Protein AF-A0A218P379-F1 (afdb_monomer)

Radius of gyration: 23.66 Å; Cα contacts (8 Å, |Δi|>4): 243; chains: 1; bounding box: 56×76×38 Å

Secondary structure (DSSP, 8-state):
-HHHHHHHHHHHHHHHHHHHHHHHHHHHHHHHHHHHHHS-S----------PPSEEEE-SS--HHHHTTSEEEESS----TTEEEE-SS--TTEE-TT-HHHHHHHHHHHHHHHHHTT---EEEE--HHHHHHHH-HHHHHHHHHHHHHHHHHTT-EEEE-S-STTS-HHHHHHHHHHH-

InterPro domains:
  IPR008553 Domain of unknown function DUF835 [PF05763] (71-179)

Solvent-accessible surface area (backbone atoms only — not comparable to full-atom values): 9896 Å² total; per-residue (Å²): 120,71,72,65,55,51,57,55,49,54,51,50,52,50,50,50,52,54,51,51,51,51,50,51,50,50,49,50,51,49,52,52,50,49,58,60,61,71,53,74,68,91,75,69,62,34,86,50,91,63,96,64,75,51,17,35,42,78,40,84,71,80,58,67,78,49,56,77,30,17,42,34,38,21,65,63,81,66,96,52,96,48,39,30,26,46,33,87,61,89,62,85,58,45,38,44,57,75,42,57,66,60,53,48,51,54,51,52,53,50,26,46,55,13,37,78,70,76,34,48,27,39,37,37,41,36,49,57,70,56,33,29,71,69,57,34,61,69,58,47,54,52,50,52,51,53,50,24,55,53,16,50,74,38,57,8,32,33,36,41,32,70,80,63,82,90,46,53,75,67,52,42,54,55,54,51,63,61,48,106

Mean predicted aligned error: 10.6 Å

Sequence (180 aa):
MALFLGGYFFAREYVRLTTALFALFLAYVSIKAFLDSSFIGEFEPSEVKLELNGGLTRMPSVPDDVLDGALVFSRTREERPNWFWITKLSGERTISPTNLAKMLDTAVKFMKRAADAGKNAVVVIDGLEYLILENGFTPVMKFLSTLRDYALLNGATVIVTGDDSFLDERGRKILRRLFD

Structure (mmCIF, N/CA/C/O backbone):
data_AF-A0A218P379-F1
#
_entry.id   AF-A0A218P379-F1
#
loop_
_atom_site.group_PDB
_atom_site.id
_atom_site.type_symbol
_atom_site.label_atom_id
_atom_site.label_alt_id
_atom_site.label_comp_id
_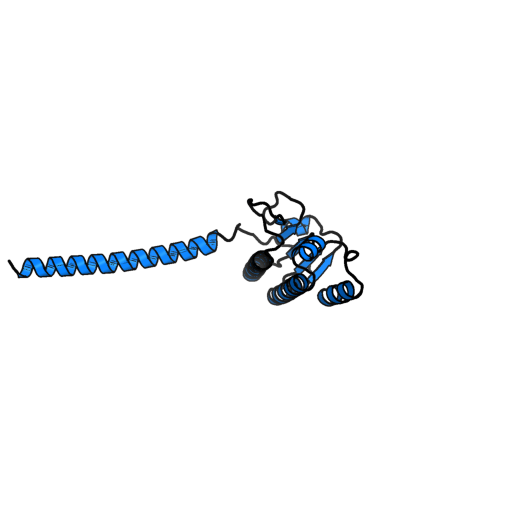atom_site.label_asym_id
_atom_site.label_entity_id
_atom_site.label_seq_id
_atom_site.pdbx_PDB_ins_code
_atom_site.Cartn_x
_atom_site.Cartn_y
_atom_site.Cartn_z
_atom_site.occupancy
_atom_site.B_iso_or_equiv
_atom_site.auth_seq_id
_atom_site.auth_comp_id
_atom_site.auth_asym_id
_atom_site.auth_atom_id
_atom_site.pdbx_PDB_model_num
ATOM 1 N N . MET A 1 1 ? -34.541 58.955 20.072 1.00 49.56 1 MET A N 1
ATOM 2 C CA . MET A 1 1 ? -34.122 58.364 18.777 1.00 49.56 1 MET A CA 1
ATOM 3 C C . MET A 1 1 ? -32.760 57.655 18.839 1.00 49.56 1 MET A C 1
ATOM 5 O O . MET A 1 1 ? -32.627 56.612 18.221 1.00 49.56 1 MET A O 1
ATOM 9 N N . ALA A 1 2 ? -31.767 58.146 19.600 1.00 55.53 2 ALA A N 1
ATOM 10 C CA . ALA A 1 2 ? -30.415 57.558 19.650 1.00 55.53 2 ALA A CA 1
ATOM 11 C C . ALA A 1 2 ? -30.299 56.187 20.366 1.00 55.53 2 ALA A C 1
ATOM 13 O O . ALA A 1 2 ? -29.508 55.351 19.944 1.00 55.53 2 ALA A O 1
ATOM 14 N N . LEU A 1 3 ? -31.119 55.907 21.391 1.00 54.19 3 LEU A N 1
ATOM 15 C CA . LEU A 1 3 ? -31.089 54.616 22.106 1.00 54.19 3 LEU A CA 1
ATOM 16 C C . LEU A 1 3 ? -31.558 53.417 21.257 1.00 54.19 3 LEU A C 1
ATOM 18 O O . LEU A 1 3 ? -31.117 52.295 21.484 1.00 54.19 3 LEU A O 1
ATOM 22 N N . PHE A 1 4 ? -32.414 53.648 20.256 1.00 53.47 4 PHE A N 1
ATOM 23 C CA . PHE A 1 4 ? -32.949 52.585 19.396 1.00 53.47 4 PHE A CA 1
ATOM 24 C C . PHE A 1 4 ? -31.934 52.115 18.334 1.00 53.47 4 PHE A C 1
ATOM 26 O O . PHE A 1 4 ? -31.930 50.947 17.954 1.00 53.47 4 PHE A O 1
ATOM 33 N N . LEU A 1 5 ? -31.033 53.003 17.894 1.00 55.47 5 LEU A N 1
ATOM 34 C CA . LEU A 1 5 ? -29.976 52.702 16.917 1.00 55.47 5 LEU A CA 1
ATOM 35 C C . LEU A 1 5 ? -28.837 51.861 17.517 1.00 55.47 5 LEU A C 1
ATOM 37 O O . LEU A 1 5 ? -28.312 50.983 16.836 1.00 55.47 5 LEU A O 1
ATOM 41 N N . GLY A 1 6 ? -28.498 52.074 18.795 1.00 56.56 6 GLY A N 1
ATOM 42 C CA . GLY A 1 6 ? -27.466 51.300 19.496 1.00 56.56 6 GLY A CA 1
ATOM 43 C C . GLY A 1 6 ? -27.839 49.824 19.651 1.00 56.56 6 GLY A C 1
ATOM 44 O O . GLY A 1 6 ? -27.061 48.952 19.273 1.00 56.56 6 GLY A O 1
ATOM 45 N N . GLY A 1 7 ? -29.060 49.528 20.113 1.00 59.50 7 GLY A N 1
ATOM 46 C CA . GLY A 1 7 ? -29.537 48.145 20.262 1.00 59.50 7 GLY A CA 1
ATOM 47 C C . GLY A 1 7 ? -29.578 47.370 18.939 1.00 59.50 7 GLY A C 1
ATOM 48 O O . GLY A 1 7 ? -29.221 46.195 18.899 1.00 59.50 7 GLY A O 1
ATOM 49 N N . TYR A 1 8 ? -29.929 48.043 17.838 1.00 60.62 8 TYR A N 1
ATOM 50 C CA . TYR A 1 8 ? -29.941 47.449 16.496 1.00 60.62 8 TYR A CA 1
ATOM 51 C C . TYR A 1 8 ? -28.532 47.138 15.968 1.00 60.62 8 TYR A C 1
ATOM 53 O O . TYR A 1 8 ? -28.333 46.136 15.277 1.00 60.62 8 TYR A O 1
ATOM 61 N N . PHE A 1 9 ? -27.549 47.980 16.303 1.00 59.84 9 PHE A N 1
ATOM 62 C CA . PHE A 1 9 ? -26.149 47.775 15.931 1.00 59.84 9 PHE A CA 1
ATOM 63 C C . PHE A 1 9 ? -25.532 46.606 16.712 1.00 59.84 9 PHE A C 1
ATOM 65 O O . PHE A 1 9 ? -24.959 45.704 16.106 1.00 59.84 9 PHE A O 1
ATOM 72 N N . PHE A 1 10 ? -25.750 46.549 18.032 1.00 61.09 10 PHE A N 1
ATOM 73 C CA . PHE A 1 10 ? -25.300 45.435 18.877 1.00 61.09 10 PHE A CA 1
ATOM 74 C C . PHE A 1 10 ? -25.954 44.100 18.492 1.00 61.09 10 PHE A C 1
ATOM 76 O O . PHE A 1 10 ? -25.269 43.081 18.433 1.00 61.09 10 PHE A O 1
ATOM 83 N N . ALA A 1 11 ? -27.249 44.099 18.161 1.00 68.62 11 ALA A N 1
ATOM 84 C CA . ALA A 1 11 ? -27.937 42.899 17.687 1.00 68.62 11 ALA A CA 1
ATOM 85 C C . ALA A 1 11 ? -27.374 42.402 16.344 1.00 68.62 11 ALA A C 1
ATOM 87 O O . ALA A 1 11 ? -27.162 41.204 16.173 1.00 68.62 11 ALA A O 1
ATOM 88 N N . ARG A 1 12 ? -27.073 43.305 15.398 1.00 72.69 12 ARG A N 1
ATOM 89 C CA . ARG A 1 12 ? -26.438 42.933 14.120 1.00 72.69 12 ARG A CA 1
ATOM 90 C C . ARG A 1 12 ? -25.024 42.391 14.298 1.00 72.69 12 ARG A C 1
ATOM 92 O O . ARG A 1 12 ? -24.678 41.421 13.628 1.00 72.69 12 ARG A O 1
ATOM 99 N N . GLU A 1 13 ? -24.231 42.996 15.175 1.00 77.69 13 GLU A N 1
ATOM 100 C CA . GLU A 1 13 ? -22.873 42.535 15.475 1.00 77.69 13 GLU A CA 1
ATOM 101 C C . GLU A 1 13 ? -22.907 41.129 16.093 1.00 77.69 13 GLU A C 1
ATOM 103 O O . GLU A 1 13 ? -22.184 40.235 15.660 1.00 77.69 13 GLU A O 1
ATOM 108 N N . TYR A 1 14 ? -23.835 40.892 17.025 1.00 83.25 14 TYR A N 1
ATOM 109 C CA . TYR A 1 14 ? -24.029 39.588 17.661 1.00 83.25 14 TYR A CA 1
ATOM 110 C C . TYR A 1 14 ? -24.506 38.513 16.671 1.00 83.25 14 TYR A C 1
ATOM 112 O O . TYR A 1 14 ? -23.998 37.390 16.661 1.00 83.25 14 TYR A O 1
ATOM 120 N N . VAL A 1 15 ? -25.43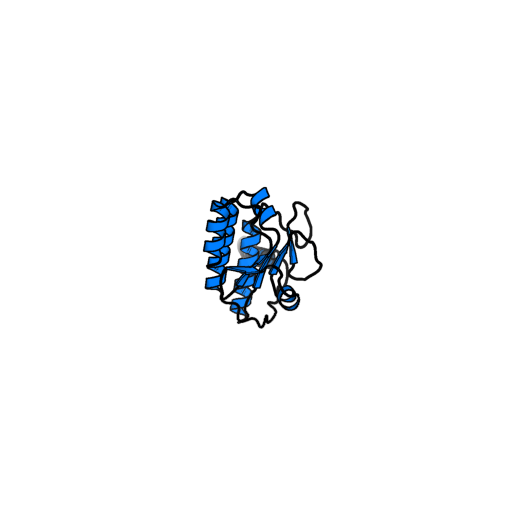6 38.855 15.772 1.00 83.12 15 VAL A N 1
ATOM 121 C CA . VAL A 1 15 ? -25.881 37.952 14.695 1.00 83.12 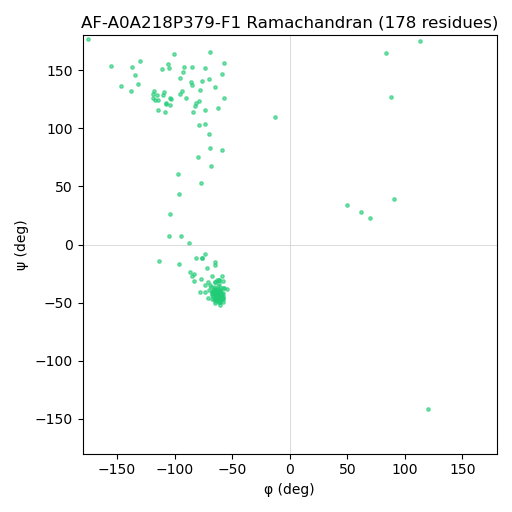15 VAL A CA 1
ATOM 122 C C . VAL A 1 15 ? -24.733 37.643 13.725 1.00 83.12 15 VAL A C 1
ATOM 124 O O . VAL A 1 15 ? -24.566 36.498 13.308 1.00 83.12 15 VAL A O 1
ATOM 127 N N . ARG A 1 16 ? -23.881 38.619 13.393 1.00 84.25 16 ARG A N 1
ATOM 128 C CA . ARG A 1 16 ? -22.680 38.386 12.567 1.00 84.25 16 ARG A CA 1
ATOM 129 C C . ARG A 1 16 ? -21.672 37.469 13.253 1.00 84.25 16 ARG A C 1
ATOM 131 O O . ARG A 1 16 ? -21.128 36.577 12.611 1.00 84.25 16 ARG A O 1
ATOM 138 N N . LEU A 1 17 ? -21.457 37.648 14.554 1.00 87.62 17 LEU A N 1
ATOM 139 C CA . LEU A 1 17 ? -20.515 36.829 15.314 1.00 87.62 17 LEU A CA 1
ATOM 140 C C . LEU A 1 17 ? -20.990 35.372 15.413 1.00 87.62 17 LEU A C 1
ATOM 142 O O . LEU A 1 17 ? -20.225 34.440 15.180 1.00 87.62 17 LEU A O 1
ATOM 146 N N . THR A 1 18 ? -22.276 35.175 15.702 1.00 90.69 18 THR A N 1
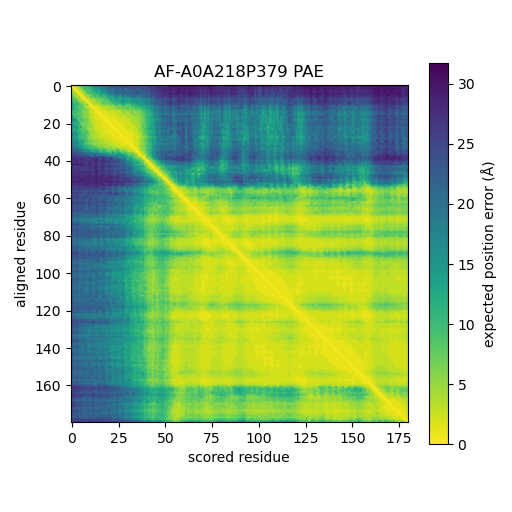ATOM 147 C CA . THR A 1 18 ? -22.884 33.838 15.807 1.00 90.69 18 THR A CA 1
ATOM 148 C C . THR A 1 18 ? -22.937 33.122 14.459 1.00 90.69 18 THR A C 1
ATOM 150 O O . THR A 1 18 ? -22.586 31.946 14.379 1.00 90.69 18 THR A O 1
ATOM 153 N N . THR A 1 19 ? -23.290 33.826 13.380 1.00 88.44 19 THR A N 1
ATOM 154 C CA . THR A 1 19 ? -23.260 33.256 12.020 1.00 88.44 19 THR A CA 1
ATOM 155 C C . THR A 1 19 ? -21.843 32.892 11.578 1.00 88.44 19 THR A C 1
ATOM 157 O O . THR A 1 19 ? -21.657 31.827 10.992 1.00 88.44 19 THR A O 1
ATOM 160 N N . ALA A 1 20 ? -20.831 33.701 11.912 1.00 92.44 20 ALA A N 1
ATOM 161 C CA . ALA A 1 20 ? -19.432 33.382 11.627 1.00 92.44 20 ALA A CA 1
ATOM 162 C C . ALA A 1 20 ? -18.953 32.128 12.379 1.00 92.44 20 ALA A C 1
ATOM 164 O O . ALA A 1 20 ? -18.322 31.256 11.782 1.00 92.44 20 ALA A O 1
ATOM 165 N N . LEU A 1 21 ? -19.297 31.995 13.666 1.00 94.00 21 LEU A N 1
ATOM 166 C CA . LEU A 1 21 ? -18.972 30.801 14.454 1.00 94.00 21 LEU A CA 1
ATOM 167 C C . LEU A 1 21 ? -19.649 29.546 13.893 1.00 94.00 21 LEU A C 1
ATOM 169 O O . LEU A 1 21 ? -19.017 28.496 13.791 1.00 94.00 21 LEU A O 1
ATOM 173 N N . PHE A 1 22 ? -20.911 29.657 13.476 1.00 95.06 22 PHE A N 1
ATOM 174 C CA . PHE A 1 22 ? -21.635 28.545 12.867 1.00 95.06 22 PHE A CA 1
ATOM 175 C C . PHE A 1 22 ? -21.048 28.148 11.506 1.00 95.06 22 PHE A C 1
ATOM 177 O O . PHE A 1 22 ? -20.891 26.962 11.226 1.00 95.06 22 PHE A O 1
ATOM 184 N N . ALA A 1 23 ? -20.652 29.124 10.682 1.00 94.19 23 ALA A N 1
ATOM 185 C CA . ALA A 1 23 ? -19.979 28.871 9.410 1.00 94.19 23 ALA A CA 1
ATOM 186 C C . ALA A 1 23 ? -18.623 28.177 9.607 1.00 94.19 23 ALA A C 1
ATOM 188 O O . ALA A 1 23 ? -18.313 27.233 8.883 1.00 94.19 23 ALA A O 1
ATOM 189 N N . LEU A 1 24 ? -17.842 28.587 10.612 1.00 95.19 24 LEU A N 1
ATOM 190 C CA . LEU A 1 24 ? -16.587 27.921 10.973 1.00 95.19 24 LEU A CA 1
ATOM 191 C C . LEU A 1 24 ? -16.819 26.488 11.452 1.00 95.19 24 LEU A C 1
ATOM 193 O O . LEU A 1 24 ? -16.087 25.586 11.052 1.00 95.19 24 LEU A O 1
ATOM 197 N N . PHE A 1 25 ? -17.854 26.263 12.263 1.00 94.62 25 PHE A N 1
ATOM 198 C CA . PHE A 1 25 ? -18.227 24.923 12.705 1.00 94.62 25 PHE A CA 1
ATOM 199 C C . PHE A 1 25 ? -18.642 24.033 11.527 1.00 94.62 25 PHE A C 1
ATOM 201 O O . PHE A 1 25 ? -18.140 22.920 11.395 1.00 94.62 25 PHE A O 1
ATOM 208 N N . LEU A 1 26 ? -19.492 24.533 10.626 1.00 95.00 26 LEU A N 1
ATOM 209 C CA . LEU A 1 26 ? -19.897 23.802 9.423 1.00 95.00 26 LEU A CA 1
ATOM 210 C C . LEU A 1 26 ? -18.722 23.525 8.488 1.00 95.00 26 LEU A C 1
ATOM 212 O O . LEU A 1 26 ? -18.621 22.418 7.962 1.00 95.00 26 LEU A O 1
ATOM 216 N N . ALA A 1 27 ? -17.825 24.492 8.295 1.00 93.19 27 ALA A N 1
ATOM 217 C CA . ALA A 1 27 ? -16.615 24.301 7.505 1.00 93.19 27 ALA A CA 1
ATOM 218 C C . ALA A 1 27 ? -15.714 23.233 8.137 1.00 93.19 27 ALA A C 1
ATOM 220 O O . ALA A 1 27 ? -15.240 22.346 7.435 1.00 93.19 27 ALA A O 1
ATOM 221 N N . TYR A 1 28 ? -15.540 23.257 9.462 1.00 92.06 28 TYR A N 1
ATOM 222 C CA . TYR A 1 28 ? -14.784 22.239 10.191 1.00 92.06 28 TYR A CA 1
ATOM 223 C C . TYR A 1 28 ? -15.401 20.844 10.038 1.00 92.06 28 TYR A C 1
ATOM 225 O O . TYR A 1 28 ? -14.696 19.903 9.675 1.00 92.06 28 TYR A O 1
ATOM 233 N N . VAL A 1 29 ? -16.715 20.710 10.255 1.00 88.12 29 VAL A N 1
ATOM 234 C CA . VAL A 1 29 ? -17.433 19.436 10.088 1.00 88.12 29 VAL A CA 1
ATOM 235 C C . VAL A 1 29 ? -17.351 18.958 8.640 1.00 88.12 29 VAL A C 1
ATOM 237 O O . VAL A 1 29 ? -17.092 17.783 8.419 1.00 88.12 29 VAL A O 1
ATOM 240 N N . SER A 1 30 ? -17.490 19.855 7.661 1.00 83.50 30 SER A N 1
ATOM 241 C CA . SER A 1 30 ? -17.414 19.512 6.235 1.00 83.50 30 SER A CA 1
ATOM 242 C C . SER A 1 30 ? -16.013 19.078 5.824 1.00 83.50 30 SER A C 1
ATOM 244 O O . SER A 1 30 ? -15.882 18.083 5.128 1.00 83.50 30 SER A O 1
ATOM 246 N N . ILE A 1 31 ? -14.961 19.770 6.270 1.00 82.56 31 ILE A N 1
ATOM 247 C CA . ILE A 1 31 ? -13.570 19.381 5.995 1.00 82.56 31 ILE A CA 1
ATOM 248 C C . ILE A 1 31 ? -13.272 18.030 6.640 1.00 82.56 31 ILE A C 1
ATOM 250 O O . ILE A 1 31 ? -12.702 17.161 5.989 1.00 82.56 31 ILE A O 1
ATOM 254 N N . LYS A 1 32 ? -13.687 17.831 7.895 1.00 76.75 32 LYS A N 1
ATOM 255 C CA . LYS A 1 32 ? -13.492 16.565 8.604 1.00 76.75 32 LYS A CA 1
ATOM 256 C C . LYS A 1 32 ? -14.241 15.418 7.920 1.00 76.75 32 LYS A C 1
ATOM 258 O O . LYS A 1 32 ? -13.636 14.393 7.640 1.00 76.75 32 LYS A O 1
ATOM 263 N N . ALA A 1 33 ? -15.514 15.622 7.588 1.00 70.81 33 ALA A N 1
ATOM 264 C CA . ALA A 1 33 ? -16.339 14.633 6.903 1.00 70.81 33 ALA A CA 1
ATOM 265 C C . ALA A 1 33 ? -15.843 14.348 5.481 1.00 70.81 33 ALA A C 1
ATOM 267 O O . ALA A 1 33 ? -15.810 13.195 5.080 1.00 70.81 33 ALA A O 1
ATOM 268 N N . PHE A 1 34 ? -15.417 15.371 4.736 1.00 66.88 34 PHE A N 1
ATOM 269 C CA . PHE A 1 34 ? -14.873 15.222 3.386 1.00 66.88 34 PHE A CA 1
ATOM 270 C C . PHE A 1 34 ? -13.531 14.492 3.391 1.00 66.88 34 PHE A C 1
ATOM 272 O O . PHE A 1 34 ? -13.290 13.644 2.533 1.00 66.88 34 PHE A O 1
ATOM 279 N N . LEU A 1 35 ? -12.658 14.796 4.357 1.00 60.28 35 LEU A N 1
ATOM 280 C CA . LEU A 1 35 ? -11.429 14.037 4.568 1.00 60.28 35 LEU A CA 1
ATOM 281 C C . LEU A 1 35 ? -11.775 12.582 4.880 1.00 60.28 35 LEU A C 1
ATOM 283 O O . LEU A 1 35 ? -11.279 11.713 4.183 1.00 60.28 35 LEU A O 1
ATOM 287 N N . ASP A 1 36 ? -12.687 12.316 5.817 1.00 55.19 36 ASP A N 1
ATOM 288 C CA . ASP A 1 36 ? -13.108 10.951 6.157 1.00 55.19 36 ASP A CA 1
ATOM 289 C C . ASP A 1 36 ? -13.783 10.208 4.982 1.00 55.19 36 ASP A C 1
ATOM 291 O O . ASP A 1 36 ? -13.547 9.014 4.811 1.00 55.19 36 ASP A O 1
ATOM 295 N N . SER A 1 37 ? -14.563 10.890 4.132 1.00 45.16 37 SER A N 1
ATOM 296 C CA . SER A 1 37 ? -15.315 10.285 3.017 1.00 45.16 37 SER A CA 1
ATOM 297 C C . SER A 1 37 ? -14.520 10.142 1.718 1.00 45.16 37 SER A C 1
ATOM 299 O O . SER A 1 37 ? -14.853 9.308 0.879 1.00 45.16 37 SER A O 1
ATOM 301 N N . SER A 1 38 ? -13.476 10.952 1.513 1.00 40.41 38 SER A N 1
ATOM 302 C CA . SER A 1 38 ? -12.540 10.775 0.390 1.00 40.41 38 SER A CA 1
ATOM 303 C C . SER A 1 38 ? -11.598 9.580 0.598 1.00 40.41 38 SER A C 1
ATOM 305 O O . SER A 1 38 ? -10.937 9.142 -0.348 1.00 40.41 38 SER A O 1
ATOM 307 N N . PHE A 1 39 ? -11.618 8.967 1.788 1.00 46.59 39 PHE A N 1
ATOM 308 C CA . PHE A 1 39 ? -11.079 7.631 2.036 1.00 46.59 39 PHE A CA 1
ATOM 309 C C . PHE A 1 39 ? -12.068 6.561 1.568 1.00 46.59 39 PHE A C 1
ATOM 311 O O . PHE A 1 39 ? -12.764 5.941 2.365 1.00 46.59 39 PHE A O 1
ATOM 318 N N . ILE A 1 40 ? -12.101 6.408 0.239 1.00 45.28 40 ILE A N 1
ATOM 319 C CA . ILE A 1 40 ? -12.687 5.328 -0.568 1.00 45.28 40 ILE A CA 1
ATOM 320 C C . ILE A 1 40 ? -13.054 4.105 0.278 1.00 45.28 40 ILE A C 1
ATOM 322 O O . ILE A 1 40 ? -12.160 3.380 0.671 1.00 45.28 40 ILE A O 1
ATOM 326 N N . GLY A 1 41 ? -14.347 3.848 0.474 1.00 44.91 41 GLY A N 1
ATOM 327 C CA . GLY A 1 41 ? -14.866 2.534 0.851 1.00 44.91 41 GLY A CA 1
ATOM 328 C C . GLY A 1 41 ? -14.923 2.238 2.350 1.00 44.91 41 GLY A C 1
ATOM 329 O O . GLY A 1 41 ? -13.934 2.308 3.083 1.00 44.91 41 GLY A O 1
ATOM 330 N N . GLU A 1 42 ? -16.109 1.829 2.790 1.00 45.91 42 GLU A N 1
ATOM 331 C CA . GLU A 1 42 ? -16.308 0.988 3.968 1.00 45.91 42 GLU A CA 1
ATOM 332 C C . GLU A 1 42 ? -15.544 -0.328 3.749 1.00 45.91 42 GLU A C 1
ATOM 334 O O . GLU A 1 42 ? -16.081 -1.323 3.275 1.00 45.91 42 GLU A O 1
ATOM 339 N N . PHE A 1 43 ? -14.235 -0.309 4.002 1.00 56.28 43 PHE A N 1
ATOM 340 C CA . PHE A 1 43 ? -13.440 -1.523 4.089 1.00 56.28 43 PHE A CA 1
ATOM 341 C C . PHE A 1 43 ? -13.858 -2.225 5.372 1.00 56.28 43 PHE A C 1
ATOM 343 O O . PHE A 1 43 ? -13.359 -1.882 6.445 1.00 56.28 43 PHE A O 1
ATOM 350 N N . GLU A 1 44 ? -14.788 -3.168 5.288 1.00 56.19 44 GLU A N 1
ATOM 351 C CA . GLU A 1 44 ? -14.956 -4.110 6.381 1.00 56.19 44 GLU A CA 1
ATOM 352 C C . GLU A 1 44 ? -13.780 -5.089 6.325 1.00 56.19 44 GLU A C 1
ATOM 354 O O . GLU A 1 44 ? -13.629 -5.816 5.337 1.00 56.19 44 GLU A O 1
ATOM 359 N N . PRO A 1 45 ? -12.908 -5.114 7.350 1.00 57.19 45 PRO A N 1
ATOM 360 C CA . PRO A 1 45 ? -11.947 -6.191 7.465 1.00 57.19 45 PRO A CA 1
ATOM 361 C C . PRO A 1 45 ? -12.766 -7.469 7.633 1.00 57.19 45 PRO A C 1
ATOM 363 O O . PRO A 1 45 ? -13.548 -7.582 8.584 1.00 57.19 45 PRO A O 1
ATOM 366 N N . SER A 1 46 ? -12.652 -8.408 6.698 1.00 57.41 46 SER A N 1
ATOM 367 C CA . SER A 1 46 ? -13.266 -9.723 6.887 1.00 57.41 46 SER A CA 1
ATOM 368 C C . SER A 1 46 ? -12.455 -10.509 7.914 1.00 57.41 46 SER A C 1
ATOM 370 O O . SER A 1 46 ? -11.259 -10.273 8.088 1.00 57.41 46 SER A O 1
ATOM 372 N N . GLU A 1 47 ? -13.103 -11.429 8.628 1.00 53.06 47 GLU A N 1
ATOM 373 C CA . GLU A 1 47 ? -12.414 -12.345 9.542 1.00 53.06 47 GLU A CA 1
ATOM 374 C C . GLU A 1 47 ? -11.575 -13.346 8.737 1.00 53.06 47 GLU A C 1
ATOM 376 O O . GLU A 1 47 ? -11.999 -14.467 8.460 1.00 53.06 47 GLU A O 1
ATOM 381 N N . VAL A 1 48 ? -10.372 -12.943 8.334 1.00 57.22 48 VAL A N 1
ATOM 382 C CA . VAL A 1 48 ? -9.413 -13.861 7.722 1.00 57.22 48 VAL A CA 1
ATOM 383 C C . VAL A 1 48 ? -8.857 -14.760 8.831 1.00 57.22 48 VAL A C 1
ATOM 385 O O . VAL A 1 48 ? -8.025 -14.340 9.635 1.00 57.22 48 VAL A O 1
ATOM 388 N N . LYS A 1 49 ? -9.330 -16.011 8.893 1.00 46.91 49 LYS A N 1
ATOM 389 C CA . LYS A 1 49 ? -8.870 -17.054 9.832 1.00 46.91 49 LYS A CA 1
ATOM 390 C C . LYS A 1 49 ? -7.536 -17.673 9.409 1.00 46.91 49 LYS A C 1
ATOM 392 O O . LYS A 1 49 ? -7.415 -18.892 9.309 1.00 46.91 49 LYS A O 1
ATOM 397 N N . LEU A 1 50 ? -6.526 -16.853 9.163 1.00 54.09 50 LEU A N 1
ATOM 398 C CA . LEU A 1 50 ? -5.163 -17.356 9.071 1.00 54.09 50 LEU A CA 1
ATOM 399 C C . LEU A 1 50 ? -4.355 -16.771 10.217 1.00 54.09 50 LEU A C 1
ATOM 401 O O . LEU A 1 50 ? -4.269 -15.554 10.380 1.00 54.09 50 LEU A O 1
ATOM 405 N N . GLU A 1 51 ? -3.748 -17.661 10.997 1.00 49.66 51 GLU A N 1
ATOM 406 C CA . GLU A 1 51 ? -2.642 -17.341 11.897 1.00 49.66 51 GLU A CA 1
ATOM 407 C C . GLU A 1 51 ? -1.416 -16.995 11.040 1.00 49.66 51 GLU A C 1
ATOM 409 O O . GLU A 1 51 ? -0.453 -17.752 10.931 1.00 49.66 51 GLU A O 1
ATOM 414 N N . LEU A 1 52 ? -1.485 -15.871 10.328 1.00 59.91 52 LEU A N 1
ATOM 415 C CA . LEU A 1 52 ? -0.331 -15.315 9.648 1.00 59.91 52 LEU A CA 1
ATOM 416 C C . LEU A 1 52 ? 0.501 -14.604 10.708 1.00 59.91 52 LEU A C 1
ATOM 418 O O . LEU A 1 52 ? 0.017 -13.715 11.408 1.00 59.91 52 LEU A O 1
ATOM 422 N N . ASN A 1 53 ? 1.766 -14.996 10.822 1.00 5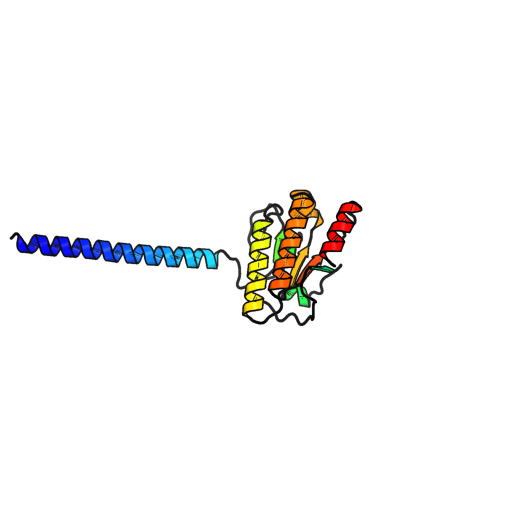9.47 53 ASN A N 1
ATOM 423 C CA . ASN A 1 53 ? 2.730 -14.220 11.586 1.00 59.47 53 ASN A CA 1
ATOM 424 C C . ASN A 1 53 ? 2.758 -12.803 10.987 1.00 59.47 53 ASN A C 1
ATOM 426 O O . ASN A 1 53 ? 2.880 -12.640 9.770 1.00 59.47 53 ASN A O 1
ATOM 430 N N . GLY A 1 54 ? 2.552 -11.781 11.821 1.00 67.00 54 GLY A N 1
ATOM 431 C CA . GLY A 1 54 ? 2.533 -10.391 11.364 1.00 67.00 54 GLY A CA 1
ATOM 432 C C . GLY A 1 54 ? 3.834 -10.008 10.650 1.00 67.00 54 GLY A C 1
ATOM 433 O O . GLY A 1 54 ? 4.885 -10.600 10.894 1.00 67.00 54 GLY A O 1
ATOM 434 N N . GLY A 1 55 ? 3.777 -8.998 9.780 1.00 80.06 55 GLY A N 1
ATOM 435 C CA . GLY A 1 55 ? 4.948 -8.507 9.046 1.00 80.06 55 GLY A CA 1
ATOM 436 C C . GLY A 1 55 ? 4.804 -8.609 7.531 1.00 80.06 55 GLY A C 1
ATOM 437 O O . GLY A 1 55 ? 3.742 -8.312 6.992 1.00 80.06 55 GLY A O 1
ATOM 438 N N . LEU A 1 56 ? 5.891 -8.955 6.838 1.00 83.06 56 LEU A N 1
ATOM 439 C CA . LEU A 1 56 ? 5.963 -9.013 5.378 1.00 83.06 56 LEU A CA 1
ATOM 440 C C . LEU A 1 56 ? 6.296 -10.441 4.950 1.00 83.06 56 LEU A C 1
ATOM 442 O O . LEU A 1 56 ? 7.289 -11.003 5.391 1.00 83.06 56 LEU A O 1
ATOM 446 N N . THR A 1 57 ? 5.498 -11.036 4.075 1.00 85.62 57 THR A N 1
ATOM 447 C CA . THR A 1 57 ? 5.700 -12.414 3.614 1.00 85.62 57 THR A CA 1
ATOM 448 C C . THR A 1 57 ? 5.554 -12.488 2.103 1.00 85.62 57 THR A C 1
ATOM 450 O O . THR A 1 57 ? 4.761 -11.768 1.499 1.00 85.62 57 THR A O 1
ATOM 453 N N . ARG A 1 58 ? 6.324 -13.372 1.468 1.00 84.69 58 ARG A N 1
ATOM 454 C CA . ARG A 1 58 ? 6.147 -13.701 0.053 1.00 84.69 58 ARG A CA 1
ATOM 455 C C . ARG A 1 58 ? 5.242 -14.919 -0.077 1.00 84.69 58 ARG A C 1
ATOM 457 O O . ARG A 1 58 ? 5.506 -15.941 0.549 1.00 84.69 58 ARG A O 1
ATOM 464 N N . MET A 1 59 ? 4.239 -14.843 -0.947 1.00 81.88 59 MET A N 1
ATOM 465 C CA . MET A 1 59 ? 3.467 -16.015 -1.371 1.00 81.88 59 MET A CA 1
ATOM 466 C C . MET A 1 59 ? 3.350 -16.028 -2.899 1.00 81.88 59 MET A C 1
ATOM 468 O O . MET A 1 59 ? 3.138 -14.974 -3.496 1.00 81.88 59 MET A O 1
ATOM 472 N N . PRO A 1 60 ? 3.502 -17.193 -3.555 1.00 76.62 60 PRO A N 1
ATOM 473 C CA . PRO A 1 60 ? 3.390 -17.286 -5.011 1.00 76.62 60 PRO A CA 1
ATOM 474 C C . PRO A 1 60 ? 1.958 -17.037 -5.493 1.00 76.62 60 PRO A C 1
ATOM 476 O O . PRO A 1 60 ? 1.760 -16.421 -6.532 1.00 76.62 60 PRO A O 1
ATOM 479 N N . SER A 1 61 ? 0.972 -17.497 -4.724 1.00 80.12 61 SER A N 1
ATOM 480 C CA . SER A 1 61 ? -0.445 -17.262 -4.963 1.00 80.12 61 SER A CA 1
ATOM 481 C C . SER A 1 61 ? -1.144 -17.160 -3.619 1.00 80.12 61 SER A C 1
ATOM 483 O O . SER A 1 61 ? -0.863 -17.949 -2.713 1.00 80.12 61 SER A O 1
ATOM 485 N N . VAL A 1 62 ? -2.040 -16.187 -3.497 1.00 82.06 62 VAL A N 1
ATOM 486 C CA . VAL A 1 62 ? -2.879 -16.002 -2.314 1.00 82.06 62 VAL A CA 1
ATOM 487 C C . VAL A 1 62 ? -4.220 -16.694 -2.578 1.00 82.06 62 VAL A C 1
ATOM 489 O O . VAL A 1 62 ? -4.785 -16.476 -3.649 1.00 82.06 62 VAL A O 1
ATOM 492 N N . PRO A 1 63 ? -4.707 -17.554 -1.669 1.00 82.62 63 PRO A N 1
ATOM 493 C CA . PRO A 1 63 ? -6.023 -18.180 -1.791 1.00 82.62 63 PRO A CA 1
ATOM 494 C C . PRO A 1 63 ? -7.175 -17.158 -1.860 1.00 82.62 63 PRO A C 1
ATOM 496 O O . PRO A 1 63 ? -7.104 -16.097 -1.237 1.00 82.62 63 PRO A O 1
ATOM 499 N N . ASP A 1 64 ? -8.241 -17.475 -2.6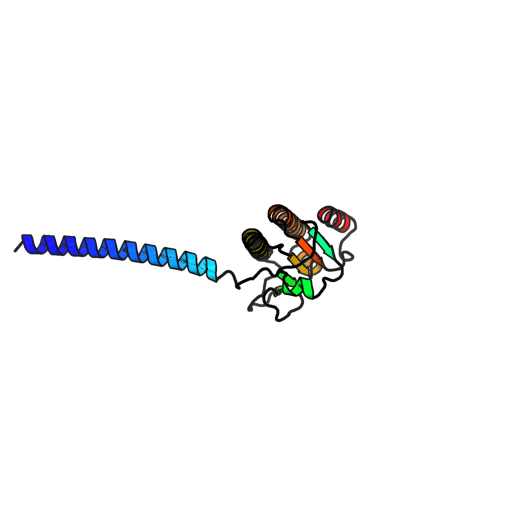01 1.00 81.31 64 ASP A N 1
ATOM 500 C CA . ASP A 1 64 ? -9.366 -16.553 -2.838 1.00 81.31 64 ASP A CA 1
ATOM 501 C C . ASP A 1 64 ? -10.110 -16.136 -1.560 1.00 81.31 64 ASP A C 1
ATOM 503 O O . ASP A 1 64 ? -10.531 -14.987 -1.448 1.00 81.31 64 ASP A O 1
ATOM 507 N N . ASP A 1 65 ? -10.202 -17.027 -0.571 1.00 77.88 65 ASP A N 1
ATOM 508 C CA . ASP A 1 65 ? -10.802 -16.764 0.743 1.00 77.88 65 ASP A CA 1
ATOM 509 C C . ASP A 1 65 ? -10.068 -15.659 1.516 1.00 77.88 65 ASP A C 1
ATOM 511 O O . ASP A 1 65 ? -10.677 -14.901 2.272 1.00 77.88 65 ASP A O 1
ATOM 515 N N . VAL A 1 66 ? -8.760 -15.526 1.295 1.00 80.94 66 VAL A N 1
ATOM 516 C CA . VAL A 1 66 ? -7.951 -14.442 1.864 1.00 80.94 66 VAL A CA 1
ATOM 517 C C . VAL A 1 66 ? -8.160 -13.151 1.088 1.00 80.94 66 VAL A C 1
ATOM 519 O O . VAL A 1 66 ? -8.253 -12.082 1.691 1.00 80.94 66 VAL A O 1
ATOM 522 N N . LEU A 1 67 ? -8.241 -13.240 -0.242 1.00 82.62 67 LEU A N 1
ATOM 523 C CA . LEU A 1 67 ? -8.408 -12.083 -1.125 1.00 82.62 67 LEU A CA 1
ATOM 524 C C . LEU A 1 67 ? -9.735 -11.353 -0.895 1.00 82.62 67 LEU A C 1
ATOM 526 O O . LEU A 1 67 ? -9.778 -10.133 -1.038 1.00 82.62 67 LEU A O 1
ATOM 530 N N . ASP A 1 68 ? -10.787 -12.061 -0.482 1.00 79.44 68 ASP A N 1
ATOM 531 C CA . ASP A 1 68 ? -12.088 -11.454 -0.171 1.00 79.44 68 ASP A CA 1
ATOM 532 C C . ASP A 1 68 ? -12.028 -10.505 1.036 1.00 79.44 68 ASP A C 1
ATOM 534 O O . ASP A 1 68 ? -12.730 -9.493 1.085 1.00 79.44 68 ASP A O 1
ATOM 538 N N . GLY A 1 69 ? -11.152 -10.805 1.998 1.00 79.06 69 GLY A N 1
ATOM 539 C CA . GLY A 1 69 ? -10.929 -9.987 3.188 1.00 79.06 69 GLY A CA 1
ATOM 540 C C . GLY A 1 69 ? -9.757 -9.021 3.101 1.00 79.06 69 GLY A C 1
ATOM 541 O O . GLY A 1 69 ? -9.665 -8.106 3.922 1.00 79.06 69 GLY A O 1
ATOM 542 N N . ALA A 1 70 ? -8.856 -9.221 2.143 1.00 88.31 70 ALA A N 1
ATOM 543 C CA . ALA A 1 70 ? -7.617 -8.473 2.040 1.00 88.31 70 ALA A CA 1
ATOM 544 C C . ALA A 1 70 ? -7.788 -7.148 1.291 1.00 88.31 70 ALA A C 1
ATOM 546 O O . ALA A 1 70 ? -8.624 -7.002 0.403 1.00 88.31 70 ALA A O 1
ATOM 547 N N . LEU A 1 71 ? -6.928 -6.185 1.608 1.00 91.75 71 LEU A N 1
ATOM 548 C CA . LEU A 1 71 ? -6.700 -5.023 0.760 1.00 91.75 71 LEU A CA 1
ATOM 549 C C . LEU A 1 71 ? -5.684 -5.392 -0.319 1.00 91.75 71 LEU A C 1
ATOM 551 O O . LEU A 1 71 ? -4.520 -5.625 -0.004 1.00 91.75 71 LEU A O 1
ATOM 555 N N . VAL A 1 72 ? -6.094 -5.406 -1.583 1.00 93.44 72 VAL A N 1
ATOM 556 C CA . VAL A 1 72 ? -5.244 -5.845 -2.695 1.00 93.44 72 VAL A CA 1
ATOM 557 C C . VAL A 1 72 ? -4.852 -4.661 -3.567 1.00 93.44 72 VAL A C 1
ATOM 559 O O . VAL A 1 72 ? -5.707 -3.915 -4.035 1.00 93.44 72 VAL A O 1
ATOM 562 N N . PHE A 1 73 ? -3.560 -4.512 -3.837 1.00 94.75 73 PHE A N 1
ATOM 563 C CA . PHE A 1 73 ? -3.038 -3.659 -4.899 1.00 94.75 73 PHE A CA 1
ATOM 564 C C . PHE A 1 73 ? -2.499 -4.556 -6.006 1.00 94.75 73 PHE A C 1
ATOM 566 O O . PHE A 1 73 ? -1.519 -5.254 -5.776 1.00 94.75 73 PHE A O 1
ATOM 573 N N . SER A 1 74 ? -3.109 -4.539 -7.190 1.00 94.44 74 SER A N 1
ATOM 574 C CA . SER A 1 74 ? -2.703 -5.407 -8.303 1.00 94.44 74 SER A CA 1
ATOM 575 C C . SER A 1 74 ? -2.672 -4.661 -9.629 1.00 94.44 74 SER A C 1
ATOM 577 O O . SER A 1 74 ? -3.407 -3.696 -9.851 1.00 94.44 74 SER A O 1
ATOM 579 N N . ARG A 1 75 ? -1.826 -5.127 -10.551 1.00 91.38 75 ARG A N 1
ATOM 580 C CA . ARG A 1 75 ? -1.862 -4.710 -11.960 1.00 91.38 75 ARG A CA 1
ATOM 581 C C . ARG A 1 75 ? -3.058 -5.256 -12.730 1.00 91.38 75 ARG A C 1
ATOM 583 O O . ARG A 1 75 ? -3.407 -4.689 -13.767 1.00 91.38 75 ARG A O 1
ATOM 590 N N . THR A 1 76 ? -3.677 -6.320 -12.242 1.00 91.00 76 THR A N 1
ATOM 591 C CA . THR A 1 76 ? -4.905 -6.874 -12.804 1.00 91.00 76 THR A CA 1
ATOM 592 C C . THR A 1 76 ? -6.092 -6.137 -12.205 1.00 91.00 76 THR A C 1
ATOM 594 O O . THR A 1 76 ? -6.098 -5.787 -11.025 1.00 91.00 76 THR A O 1
ATOM 597 N N . ARG A 1 77 ? -7.097 -5.841 -13.028 1.00 89.38 77 ARG A N 1
ATOM 598 C CA . ARG A 1 77 ? -8.334 -5.219 -12.559 1.00 89.38 77 ARG A CA 1
ATOM 599 C C . ARG A 1 77 ? -9.325 -6.312 -12.171 1.00 89.38 77 ARG A C 1
ATOM 601 O O . ARG A 1 77 ? -9.657 -7.138 -13.013 1.00 89.38 77 ARG A O 1
ATOM 608 N N . GLU A 1 78 ? -9.845 -6.241 -10.952 1.00 88.12 78 GLU A N 1
ATOM 609 C CA . GLU A 1 78 ? -10.972 -7.053 -10.487 1.00 88.12 78 GLU A CA 1
ATOM 610 C C . GLU A 1 78 ? -12.045 -6.175 -9.836 1.00 88.12 78 GLU A C 1
ATOM 612 O O . GLU A 1 78 ? -11.772 -5.065 -9.374 1.00 88.12 78 GLU A O 1
ATOM 617 N N . GLU A 1 79 ? -13.2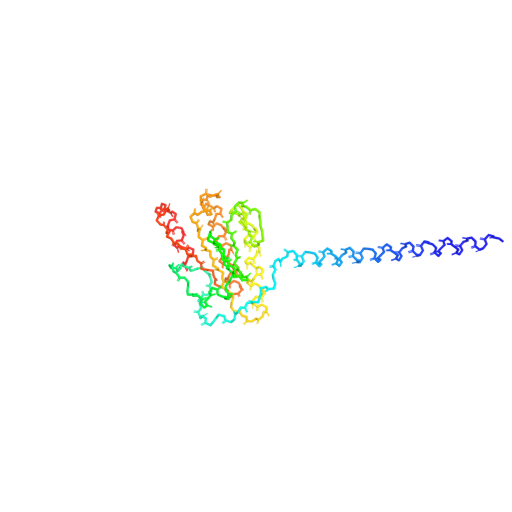78 -6.677 -9.792 1.00 84.00 79 GLU A N 1
ATOM 618 C CA . GLU A 1 79 ? -14.440 -5.983 -9.220 1.00 84.00 79 GLU A CA 1
ATOM 619 C C . GLU A 1 79 ? -14.714 -6.406 -7.768 1.00 84.00 79 GLU A C 1
ATOM 621 O O . GLU A 1 79 ? -15.856 -6.616 -7.366 1.00 84.00 79 GLU A O 1
ATOM 626 N N . ARG A 1 80 ? -13.661 -6.517 -6.950 1.00 83.50 80 ARG A N 1
ATOM 627 C CA . ARG A 1 80 ? -13.785 -6.776 -5.505 1.00 83.50 80 ARG A CA 1
ATOM 628 C C . ARG A 1 80 ? -13.819 -5.455 -4.714 1.00 83.50 80 ARG A C 1
ATOM 630 O O . ARG A 1 80 ? -13.288 -4.440 -5.186 1.00 83.50 80 ARG A O 1
ATOM 637 N N . PRO A 1 81 ? -14.452 -5.409 -3.524 1.00 79.88 81 PRO A N 1
ATOM 638 C CA . PRO A 1 81 ? -14.595 -4.174 -2.743 1.00 79.88 81 PRO A CA 1
ATOM 639 C C . PRO A 1 81 ? -13.246 -3.561 -2.348 1.00 79.88 81 PRO A C 1
ATOM 641 O O . PRO A 1 81 ? -13.063 -2.348 -2.464 1.00 79.88 81 PRO A O 1
ATOM 644 N N . ASN A 1 82 ? -12.285 -4.409 -1.979 1.00 87.62 82 ASN A N 1
ATOM 645 C CA . ASN A 1 82 ? -10.995 -4.008 -1.422 1.00 87.62 82 ASN A CA 1
ATOM 646 C C . ASN A 1 82 ? -9.853 -4.125 -2.451 1.00 87.62 82 ASN A C 1
ATOM 648 O O . ASN A 1 82 ? -8.695 -4.310 -2.082 1.00 87.62 82 ASN A O 1
ATOM 652 N N . TRP A 1 83 ? -10.174 -4.026 -3.746 1.00 91.19 83 TRP A N 1
ATOM 653 C CA . TRP A 1 83 ? -9.215 -4.196 -4.837 1.00 91.19 83 TRP A CA 1
ATOM 654 C C . TRP A 1 83 ? -8.875 -2.874 -5.515 1.00 91.19 83 TRP A C 1
ATOM 656 O O . TRP A 1 83 ? -9.741 -2.202 -6.077 1.00 91.19 83 TRP A O 1
ATOM 666 N N . PHE A 1 84 ? -7.592 -2.526 -5.495 1.00 92.81 84 PHE A N 1
ATOM 667 C CA . PHE A 1 84 ? -7.037 -1.344 -6.132 1.00 92.81 84 PHE A CA 1
ATOM 668 C C . PHE A 1 84 ? -6.224 -1.711 -7.365 1.00 92.81 84 PHE A C 1
ATOM 670 O O . PHE A 1 84 ? -5.211 -2.409 -7.289 1.00 92.81 84 PHE A O 1
ATOM 677 N N . TRP A 1 85 ? -6.634 -1.158 -8.503 1.00 93.81 85 TRP A N 1
ATOM 678 C CA . TRP A 1 85 ? -5.919 -1.335 -9.755 1.00 93.81 85 TRP A CA 1
ATOM 679 C C . TRP A 1 85 ? -4.738 -0.362 -9.858 1.00 93.81 85 TRP A C 1
ATOM 681 O O . TRP A 1 85 ? -4.914 0.861 -9.850 1.00 93.81 85 TRP A O 1
ATOM 691 N N . ILE A 1 86 ? -3.527 -0.905 -9.973 1.00 94.12 86 ILE A N 1
ATOM 692 C CA . ILE A 1 86 ? -2.295 -0.145 -10.176 1.00 94.12 86 ILE A CA 1
ATOM 693 C C . ILE A 1 86 ? -2.212 0.264 -11.648 1.00 94.12 86 ILE A C 1
ATOM 695 O O . ILE A 1 86 ? -1.875 -0.536 -12.521 1.00 94.12 86 ILE A O 1
ATOM 699 N N . THR A 1 87 ? -2.511 1.528 -11.933 1.00 92.62 87 THR A N 1
ATOM 700 C CA . THR A 1 87 ? -2.546 2.058 -13.298 1.00 92.62 87 THR A CA 1
ATOM 701 C C . THR A 1 87 ? -2.305 3.563 -13.328 1.00 92.62 87 THR A C 1
ATOM 703 O O . THR A 1 87 ? -2.611 4.285 -12.383 1.00 92.62 87 THR A O 1
ATOM 706 N N . LYS A 1 88 ? -1.782 4.062 -14.451 1.00 91.12 88 LYS A N 1
ATOM 707 C CA . LYS A 1 88 ? -1.679 5.507 -14.722 1.00 91.12 88 LYS A CA 1
ATOM 708 C C . LYS A 1 88 ? -3.024 6.128 -15.112 1.00 91.12 88 LYS A C 1
ATOM 710 O O . LYS A 1 88 ? -3.134 7.349 -15.175 1.00 91.12 88 LYS A O 1
ATOM 715 N N . LEU A 1 89 ? -4.032 5.302 -15.393 1.00 90.75 89 LEU A N 1
ATOM 716 C CA . LEU A 1 89 ? -5.365 5.766 -15.750 1.00 90.75 89 LEU A CA 1
ATOM 717 C C . LEU A 1 89 ? -6.126 6.257 -14.516 1.00 90.75 89 LEU A C 1
ATOM 719 O O . LEU A 1 89 ? -6.086 5.663 -13.436 1.00 90.75 89 LEU A O 1
ATOM 723 N N . SER A 1 90 ? -6.864 7.345 -14.696 1.00 82.50 90 SER A N 1
ATOM 724 C CA . SER A 1 90 ? -7.798 7.830 -13.685 1.00 82.50 90 SER A CA 1
ATOM 725 C C . SER A 1 90 ? -9.075 6.993 -13.715 1.00 82.50 90 SER A C 1
ATOM 727 O O . SER A 1 90 ? -9.636 6.750 -14.781 1.00 82.50 90 SER A O 1
ATOM 729 N N . GLY A 1 91 ? -9.533 6.558 -12.545 1.00 82.38 91 GLY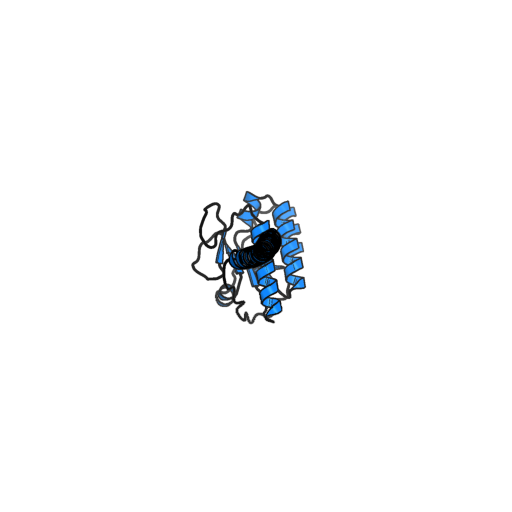 A N 1
ATOM 730 C CA . GLY A 1 91 ? -10.757 5.785 -12.393 1.00 82.38 91 GLY A CA 1
ATOM 731 C C . GLY A 1 91 ? -11.084 5.539 -10.924 1.00 82.38 91 GLY A C 1
ATOM 732 O O . GLY A 1 91 ? -10.333 5.922 -10.024 1.00 82.38 91 GLY A O 1
ATOM 733 N N . GLU A 1 92 ? -12.217 4.892 -10.679 1.00 80.81 92 GLU A N 1
ATOM 734 C CA . GLU A 1 92 ? -12.566 4.424 -9.341 1.00 80.81 92 GLU A CA 1
ATOM 735 C C . GLU A 1 92 ? -11.664 3.263 -8.925 1.00 80.81 92 GLU A C 1
ATOM 737 O O . GLU A 1 92 ? -11.300 2.422 -9.748 1.00 80.81 92 GLU A O 1
ATOM 742 N N . ARG A 1 93 ? -11.284 3.234 -7.641 1.00 85.25 93 ARG A N 1
ATOM 743 C CA . ARG A 1 93 ? -10.370 2.229 -7.069 1.00 85.25 93 ARG A CA 1
ATOM 744 C C . ARG A 1 93 ? -9.078 2.050 -7.880 1.00 85.25 93 ARG A C 1
ATOM 746 O O . ARG A 1 93 ? -8.516 0.961 -7.939 1.00 85.25 93 ARG A O 1
ATOM 753 N N . THR A 1 94 ? -8.570 3.126 -8.485 1.00 90.12 94 THR A N 1
ATOM 754 C CA . THR A 1 94 ? -7.254 3.115 -9.129 1.00 90.12 94 THR A CA 1
ATOM 755 C C . THR A 1 94 ? -6.205 3.838 -8.296 1.00 90.12 94 THR A C 1
ATOM 757 O O . THR A 1 94 ? -6.481 4.768 -7.519 1.00 90.12 94 THR A O 1
ATOM 760 N N . ILE A 1 95 ? -4.962 3.399 -8.459 1.00 92.06 95 ILE A N 1
ATOM 761 C CA . ILE A 1 95 ? -3.804 4.034 -7.852 1.00 92.06 95 ILE A CA 1
ATOM 762 C C . ILE A 1 95 ? -2.653 4.108 -8.849 1.00 92.06 95 ILE A C 1
ATOM 764 O O . ILE A 1 95 ? -2.325 3.129 -9.513 1.00 92.06 95 ILE A O 1
ATOM 768 N N . SER A 1 96 ? -2.037 5.287 -8.957 1.00 93.00 96 SER A N 1
ATOM 769 C CA . SER A 1 96 ? -0.852 5.448 -9.799 1.00 93.00 96 SER A CA 1
ATOM 770 C C . SER A 1 96 ? 0.299 4.616 -9.233 1.00 93.00 96 SER A C 1
ATOM 772 O O . SER A 1 96 ? 0.552 4.724 -8.029 1.00 93.00 96 SER A O 1
ATOM 774 N N . PRO A 1 97 ? 1.060 3.880 -10.067 1.00 93.00 97 PRO A N 1
ATOM 775 C CA . PRO A 1 97 ? 2.241 3.144 -9.610 1.00 93.00 97 PRO A CA 1
ATOM 776 C C . PRO A 1 97 ? 3.290 4.058 -8.970 1.00 93.00 97 PRO A C 1
ATOM 778 O O . PRO A 1 97 ? 4.049 3.621 -8.113 1.00 93.00 97 PRO A O 1
ATOM 781 N N . THR A 1 98 ? 3.326 5.335 -9.356 1.00 94.12 98 THR A N 1
ATOM 782 C CA . THR A 1 98 ? 4.256 6.331 -8.807 1.00 94.12 98 THR A CA 1
ATOM 783 C C . THR A 1 98 ? 3.803 6.923 -7.473 1.00 94.12 98 THR A C 1
ATOM 785 O O . THR A 1 98 ? 4.571 7.603 -6.795 1.00 94.12 98 THR A O 1
ATOM 788 N N . ASN A 1 99 ? 2.552 6.687 -7.067 1.00 93.94 99 ASN A N 1
ATOM 789 C CA . ASN A 1 99 ? 1.992 7.247 -5.842 1.00 93.94 99 ASN A CA 1
ATOM 790 C C . ASN A 1 99 ? 2.071 6.247 -4.680 1.00 93.94 99 ASN A C 1
ATOM 792 O O . ASN A 1 99 ? 1.060 5.862 -4.088 1.00 93.94 99 ASN A O 1
ATOM 796 N N . LEU A 1 100 ? 3.303 5.857 -4.337 1.00 95.81 100 LEU A N 1
ATOM 797 C CA . LEU A 1 100 ? 3.588 4.957 -3.212 1.00 95.81 100 LEU A CA 1
ATOM 798 C C . LEU A 1 100 ? 3.059 5.513 -1.878 1.00 95.81 100 LEU A C 1
ATOM 800 O O . LEU A 1 100 ? 2.631 4.751 -1.017 1.00 95.81 100 LEU A O 1
ATOM 804 N N . ALA A 1 101 ? 3.034 6.841 -1.721 1.00 93.62 101 ALA A N 1
ATOM 805 C CA . ALA A 1 101 ? 2.509 7.498 -0.526 1.00 93.62 101 ALA A CA 1
ATOM 806 C C . ALA A 1 101 ? 1.009 7.228 -0.327 1.00 93.62 101 ALA A C 1
ATOM 808 O O . ALA A 1 101 ? 0.592 6.885 0.776 1.00 93.62 101 ALA A O 1
ATOM 809 N N . LYS A 1 102 ? 0.202 7.319 -1.394 1.00 91.94 102 LYS A N 1
ATOM 810 C CA . LYS A 1 102 ? -1.230 6.988 -1.334 1.00 91.94 102 LYS A CA 1
ATOM 811 C C . LYS A 1 102 ? -1.450 5.498 -1.061 1.00 91.94 102 LYS A C 1
ATOM 813 O O . LYS A 1 102 ? -2.360 5.165 -0.305 1.00 91.94 102 LYS A O 1
ATOM 818 N N . MET A 1 103 ? -0.630 4.611 -1.641 1.00 94.62 103 MET A N 1
ATOM 819 C CA . MET A 1 103 ? -0.729 3.162 -1.391 1.00 94.62 103 MET A CA 1
ATOM 820 C C . MET A 1 103 ? -0.458 2.866 0.085 1.00 94.62 103 MET A C 1
ATOM 822 O O . MET A 1 103 ? -1.241 2.172 0.730 1.00 94.62 103 MET A O 1
ATOM 826 N N . LEU A 1 104 ? 0.606 3.466 0.629 1.00 95.00 104 LEU A N 1
ATOM 827 C CA . LEU A 1 104 ? 0.997 3.328 2.028 1.00 95.00 104 LEU A CA 1
ATOM 828 C C . LEU A 1 104 ? -0.104 3.831 2.957 1.00 95.00 104 LEU A C 1
ATOM 830 O O . LEU A 1 104 ? -0.533 3.105 3.843 1.00 95.00 104 LEU A O 1
ATOM 834 N N . ASP A 1 105 ? -0.585 5.053 2.736 1.00 93.94 105 ASP A N 1
ATOM 835 C CA . ASP A 1 105 ? -1.633 5.656 3.558 1.00 93.94 105 ASP A CA 1
ATOM 836 C C . ASP A 1 105 ? -2.919 4.814 3.561 1.00 93.94 105 ASP A C 1
ATOM 838 O O . ASP A 1 105 ? -3.496 4.561 4.619 1.00 93.94 105 ASP A O 1
ATOM 842 N N . THR A 1 106 ? -3.323 4.306 2.392 1.00 92.06 106 THR A N 1
ATOM 843 C CA . THR A 1 106 ? -4.500 3.432 2.255 1.00 92.06 106 THR A CA 1
ATOM 844 C C . THR A 1 106 ? -4.315 2.132 3.041 1.00 92.06 106 THR A C 1
ATOM 846 O O . THR A 1 106 ? -5.192 1.748 3.815 1.00 92.06 106 THR A O 1
ATOM 849 N N . ALA A 1 107 ? -3.153 1.486 2.908 1.00 93.69 107 ALA A N 1
ATOM 850 C CA . ALA A 1 107 ? -2.834 0.260 3.634 1.00 93.69 107 ALA A CA 1
ATOM 851 C C . ALA A 1 107 ? -2.773 0.471 5.151 1.00 93.69 107 ALA A C 1
ATOM 853 O O . ALA A 1 107 ? -3.347 -0.310 5.904 1.00 93.69 107 ALA A O 1
ATOM 854 N N . VAL A 1 108 ? -2.129 1.544 5.614 1.00 93.38 108 VAL A N 1
ATOM 855 C CA . VAL A 1 108 ? -2.018 1.864 7.046 1.00 93.38 108 VAL A CA 1
ATOM 856 C C . VAL A 1 108 ? -3.387 2.121 7.661 1.00 93.38 108 VAL A C 1
ATOM 858 O O . VAL A 1 108 ? -3.678 1.615 8.744 1.00 93.38 108 VAL A O 1
ATOM 861 N N . LYS A 1 109 ? -4.257 2.858 6.965 1.00 91.19 109 LYS A N 1
ATOM 862 C CA . LYS A 1 109 ? -5.638 3.072 7.412 1.00 91.19 109 LYS A CA 1
ATOM 863 C C . LYS A 1 109 ? -6.419 1.767 7.513 1.00 91.19 109 LYS A C 1
ATOM 865 O O . LYS A 1 109 ? -7.122 1.571 8.500 1.00 91.19 109 LYS A O 1
ATOM 870 N N . PHE A 1 110 ? -6.281 0.886 6.525 1.00 89.94 110 PHE A N 1
ATOM 871 C CA . PHE A 1 110 ? -6.919 -0.428 6.538 1.00 89.94 110 PHE A CA 1
ATOM 872 C C . PHE A 1 110 ? -6.438 -1.284 7.717 1.00 89.94 110 PHE A C 1
ATOM 874 O O . PHE A 1 110 ? -7.259 -1.775 8.489 1.00 89.94 110 PHE A O 1
ATOM 881 N N . MET A 1 111 ? -5.118 -1.376 7.917 1.00 89.62 111 MET A N 1
ATOM 882 C CA . MET A 1 111 ? -4.518 -2.113 9.035 1.00 89.62 111 MET A CA 1
ATOM 883 C C . MET A 1 111 ? -4.995 -1.586 10.390 1.00 89.62 111 MET A C 1
ATOM 885 O O . MET A 1 111 ? -5.386 -2.368 11.251 1.00 89.62 111 MET A O 1
ATOM 889 N N . LYS A 1 112 ? -5.032 -0.261 10.556 1.00 90.25 112 LYS A N 1
ATOM 890 C CA . LYS A 1 112 ? -5.499 0.367 11.793 1.00 90.25 112 LYS A CA 1
ATOM 891 C C . LYS A 1 112 ? -6.979 0.087 12.066 1.00 90.25 112 LYS A C 1
ATOM 893 O O . LYS A 1 112 ? -7.322 -0.296 13.175 1.00 90.25 112 LYS A O 1
ATOM 898 N N . ARG A 1 113 ? -7.853 0.235 11.061 1.00 86.94 113 ARG A N 1
ATOM 899 C CA . ARG A 1 113 ? -9.293 -0.057 11.212 1.00 86.94 113 ARG A CA 1
ATOM 900 C C . ARG A 1 113 ? -9.543 -1.519 11.586 1.00 86.94 113 ARG A C 1
ATOM 902 O O . ARG A 1 113 ? -10.422 -1.789 12.395 1.00 86.94 113 ARG A O 1
ATOM 909 N N . ALA A 1 114 ? -8.778 -2.447 11.012 1.00 85.38 114 ALA A N 1
ATOM 910 C CA . ALA A 1 114 ? -8.868 -3.859 11.367 1.00 85.38 114 ALA A CA 1
ATOM 911 C C . ALA A 1 114 ? -8.435 -4.110 12.815 1.00 85.38 114 ALA A C 1
ATOM 913 O O . ALA A 1 114 ? -9.182 -4.741 13.560 1.00 85.38 114 ALA A O 1
ATOM 914 N N . ALA A 1 115 ? -7.302 -3.537 13.230 1.00 85.69 115 ALA A N 1
ATOM 915 C CA . ALA A 1 115 ? -6.815 -3.633 14.603 1.00 85.69 115 ALA A CA 1
ATOM 916 C C . ALA A 1 115 ? -7.816 -3.045 15.615 1.00 85.69 115 ALA A C 1
ATOM 918 O O . ALA A 1 115 ? -8.121 -3.690 16.618 1.00 85.69 115 ALA A O 1
ATOM 919 N N . ASP A 1 116 ? -8.395 -1.876 15.319 1.00 86.56 116 ASP A N 1
ATOM 920 C CA . ASP A 1 116 ? -9.427 -1.233 16.148 1.00 86.56 116 ASP A CA 1
ATOM 921 C C . ASP A 1 116 ? -10.697 -2.105 16.269 1.00 86.56 116 ASP A C 1
ATOM 923 O O . ASP A 1 116 ? -11.377 -2.082 17.296 1.00 86.56 116 ASP A O 1
ATOM 927 N N . ALA A 1 117 ? -11.005 -2.906 15.243 1.00 82.62 117 ALA A N 1
ATOM 928 C CA . ALA A 1 117 ? -12.108 -3.869 15.229 1.00 82.62 117 ALA A CA 1
ATOM 929 C C . ALA A 1 117 ? -11.737 -5.256 15.799 1.00 82.62 117 ALA A C 1
ATOM 931 O O . ALA A 1 117 ? -12.577 -6.156 15.788 1.00 82.62 117 ALA A O 1
ATOM 932 N N . GLY A 1 118 ? -10.499 -5.454 16.270 1.00 81.00 118 GLY A N 1
ATOM 933 C CA . GLY A 1 118 ? -10.007 -6.740 16.777 1.00 81.00 118 GLY A CA 1
ATOM 934 C C . GLY A 1 118 ? -9.828 -7.818 15.701 1.00 81.00 118 GLY A C 1
ATOM 935 O O . GLY A 1 118 ? -9.869 -9.005 16.015 1.00 81.00 118 GLY A O 1
ATOM 936 N N . LYS A 1 119 ? -9.665 -7.419 14.435 1.00 82.31 119 LYS A N 1
ATOM 937 C CA . LYS A 1 119 ? -9.504 -8.312 13.280 1.00 82.31 119 LYS A CA 1
ATOM 938 C C . LYS A 1 119 ? -8.085 -8.238 12.718 1.00 82.31 119 LYS A C 1
ATOM 940 O O . LYS A 1 119 ? -7.447 -7.187 12.747 1.00 82.31 119 LYS A O 1
ATOM 945 N N . ASN A 1 120 ? -7.630 -9.333 12.115 1.00 82.62 120 ASN A N 1
ATOM 946 C CA . ASN A 1 120 ? -6.349 -9.376 11.415 1.00 82.62 120 ASN A CA 1
ATOM 947 C C . ASN A 1 120 ? -6.501 -8.787 10.006 1.00 82.62 120 ASN A C 1
ATOM 949 O O . ASN A 1 120 ? -7.299 -9.275 9.206 1.00 82.62 120 ASN A O 1
ATOM 953 N N . ALA A 1 121 ? -5.731 -7.746 9.688 1.00 87.69 121 ALA A N 1
ATOM 954 C CA . ALA A 1 121 ? -5.673 -7.196 8.336 1.00 87.69 121 ALA A CA 1
ATOM 955 C C . ALA A 1 121 ? -4.666 -7.957 7.472 1.00 87.69 121 ALA A C 1
ATOM 957 O O . ALA A 1 121 ? -3.530 -8.190 7.885 1.00 87.69 121 ALA A O 1
ATOM 958 N N . VAL A 1 122 ? -5.055 -8.238 6.229 1.00 90.69 122 VAL A N 1
ATOM 959 C CA . VAL A 1 122 ? -4.149 -8.726 5.188 1.00 90.69 122 VAL A CA 1
ATOM 960 C C . VAL A 1 122 ? -4.064 -7.689 4.074 1.00 90.69 122 VAL A C 1
ATOM 962 O O . VAL A 1 122 ? -5.084 -7.227 3.569 1.00 90.69 122 VAL A O 1
ATOM 965 N N . VAL A 1 123 ? -2.849 -7.306 3.694 1.00 93.25 123 VAL A N 1
ATOM 966 C CA . VAL A 1 123 ? -2.581 -6.394 2.577 1.00 93.25 123 VAL A CA 1
ATOM 967 C C . VAL A 1 123 ? -1.792 -7.153 1.525 1.00 93.25 123 VAL A C 1
ATOM 969 O O . VAL A 1 123 ? -0.730 -7.678 1.828 1.00 93.25 123 VAL A O 1
ATOM 972 N N . VAL A 1 124 ? -2.269 -7.199 0.289 1.00 93.62 124 VAL A N 1
ATOM 973 C CA . VAL A 1 124 ? -1.605 -7.892 -0.817 1.00 93.62 124 VAL A CA 1
ATOM 974 C C . VAL A 1 124 ? -1.040 -6.871 -1.795 1.00 93.62 124 VAL A C 1
ATOM 976 O O . VAL A 1 124 ? -1.733 -5.946 -2.219 1.00 93.62 124 VAL A O 1
ATOM 979 N N . ILE A 1 125 ? 0.224 -7.046 -2.165 1.00 94.56 125 ILE A N 1
ATOM 980 C CA . ILE A 1 125 ? 0.895 -6.292 -3.221 1.00 94.56 125 ILE A CA 1
ATOM 981 C C . ILE A 1 125 ? 1.220 -7.259 -4.350 1.00 94.56 125 ILE A C 1
ATOM 983 O O . ILE A 1 125 ? 2.031 -8.173 -4.194 1.00 94.56 125 ILE A O 1
ATOM 987 N N . ASP A 1 126 ? 0.599 -7.023 -5.492 1.00 92.69 126 ASP A N 1
ATOM 988 C CA . ASP A 1 126 ? 0.811 -7.720 -6.750 1.00 92.69 126 ASP A CA 1
ATOM 989 C C . ASP A 1 126 ? 1.328 -6.737 -7.811 1.00 92.69 126 ASP A C 1
ATOM 991 O O . ASP A 1 126 ? 0.815 -5.628 -7.982 1.00 92.69 126 ASP A O 1
ATOM 995 N N . GLY A 1 127 ? 2.388 -7.134 -8.514 1.00 89.38 127 GLY A N 1
ATOM 996 C CA . GLY A 1 127 ? 3.093 -6.288 -9.476 1.00 89.38 127 GLY A CA 1
ATOM 997 C C . GLY A 1 127 ? 4.251 -5.484 -8.881 1.00 89.38 127 GLY A C 1
ATOM 998 O O . GLY A 1 127 ? 4.463 -4.326 -9.263 1.00 89.38 127 GLY A O 1
ATOM 999 N N . LEU A 1 128 ? 5.022 -6.074 -7.958 1.00 91.56 128 LEU A N 1
ATOM 1000 C CA . LEU A 1 128 ? 6.225 -5.446 -7.397 1.00 91.56 128 LEU A CA 1
ATOM 1001 C C . LEU A 1 128 ? 7.212 -5.016 -8.496 1.00 91.56 128 LEU A C 1
ATOM 1003 O O . LEU A 1 128 ? 7.808 -3.939 -8.407 1.00 91.56 128 LEU A O 1
ATOM 1007 N N . GLU A 1 129 ? 7.350 -5.821 -9.551 1.00 91.00 129 GLU A N 1
ATOM 1008 C CA . GLU A 1 129 ? 8.197 -5.519 -10.705 1.00 91.00 129 GLU A CA 1
ATOM 1009 C C . GLU A 1 129 ? 7.804 -4.205 -11.374 1.00 91.00 129 GLU A C 1
ATOM 1011 O O . GLU A 1 129 ? 8.664 -3.417 -11.767 1.00 91.00 129 GLU A O 1
ATOM 1016 N N . TYR A 1 130 ? 6.504 -3.919 -11.434 1.00 92.06 130 TYR A N 1
ATOM 1017 C CA . TYR A 1 130 ? 6.003 -2.695 -12.034 1.00 92.06 130 TYR A CA 1
ATOM 1018 C C . TYR A 1 130 ? 6.260 -1.476 -11.153 1.00 92.06 130 TYR A C 1
ATOM 1020 O O . TYR A 1 130 ? 6.687 -0.435 -11.651 1.00 92.06 130 TYR A O 1
ATOM 1028 N N . LEU A 1 131 ? 6.073 -1.609 -9.837 1.00 94.12 131 LEU A N 1
ATOM 1029 C CA . LEU A 1 131 ? 6.393 -0.534 -8.896 1.00 94.12 131 LEU A CA 1
ATOM 1030 C C . LEU A 1 131 ? 7.882 -0.173 -8.953 1.00 94.12 131 LEU A C 1
ATOM 1032 O O . LEU A 1 131 ? 8.225 1.011 -8.927 1.00 94.12 131 LEU A O 1
ATOM 1036 N N . ILE A 1 132 ? 8.758 -1.176 -9.062 1.00 94.12 132 ILE A N 1
ATOM 1037 C CA . ILE A 1 132 ? 10.211 -0.980 -9.166 1.00 94.12 132 ILE A CA 1
ATOM 1038 C C . ILE A 1 132 ? 10.589 -0.376 -10.512 1.00 94.12 132 ILE A C 1
ATOM 1040 O O . ILE A 1 132 ? 11.448 0.502 -10.550 1.00 94.12 132 ILE A O 1
ATOM 1044 N N . LEU A 1 133 ? 9.938 -0.788 -11.599 1.00 93.00 133 LEU A N 1
ATOM 1045 C CA . LEU A 1 133 ? 10.162 -0.205 -12.919 1.00 93.00 133 LEU A CA 1
ATOM 1046 C C . LEU A 1 133 ? 9.806 1.289 -12.954 1.00 93.00 133 LEU A C 1
ATOM 1048 O O . LEU A 1 133 ? 10.536 2.081 -13.540 1.00 93.00 133 LEU A O 1
ATOM 1052 N N . GLU A 1 134 ? 8.704 1.678 -12.310 1.00 94.75 134 GLU A N 1
ATOM 1053 C CA . GLU A 1 134 ? 8.195 3.056 -12.338 1.00 94.75 134 GLU A CA 1
ATOM 1054 C C . GLU A 1 134 ? 8.879 3.988 -11.320 1.00 94.75 134 GLU A C 1
ATOM 1056 O O . GLU A 1 134 ? 9.011 5.181 -11.585 1.00 94.75 134 GLU A O 1
ATOM 1061 N N . ASN A 1 135 ? 9.325 3.476 -10.164 1.00 95.75 135 ASN A N 1
ATOM 1062 C CA . ASN A 1 135 ? 9.894 4.298 -9.077 1.00 95.75 135 ASN A CA 1
ATOM 1063 C C . ASN A 1 135 ? 11.388 4.057 -8.817 1.00 95.75 135 ASN A C 1
ATOM 1065 O O . ASN A 1 135 ? 12.026 4.826 -8.097 1.00 95.75 135 ASN A O 1
ATOM 1069 N N . GLY A 1 136 ? 11.952 2.973 -9.345 1.00 94.38 136 GLY A N 1
ATOM 1070 C CA . GLY A 1 136 ? 13.263 2.459 -8.966 1.00 94.38 136 GLY A CA 1
ATOM 1071 C C . GLY A 1 136 ? 13.229 1.573 -7.714 1.00 94.38 136 GLY A C 1
ATOM 1072 O O . GLY A 1 136 ? 12.282 1.565 -6.929 1.00 94.38 136 GLY A O 1
ATOM 1073 N N . PHE A 1 137 ? 14.313 0.825 -7.500 1.00 93.44 137 PHE A N 1
ATOM 1074 C CA . PHE A 1 137 ? 14.405 -0.168 -6.424 1.00 93.44 137 PHE A CA 1
ATOM 1075 C C . PHE A 1 137 ? 14.354 0.454 -5.020 1.00 93.44 137 PHE A C 1
ATOM 1077 O O . PHE A 1 137 ? 13.570 0.037 -4.169 1.00 93.44 137 PHE A O 1
ATOM 1084 N N . THR A 1 138 ? 15.173 1.480 -4.767 1.00 94.06 138 THR A N 1
ATOM 1085 C CA . THR A 1 138 ? 15.331 2.064 -3.426 1.00 94.06 138 THR A CA 1
ATOM 1086 C C . THR A 1 138 ? 14.030 2.643 -2.853 1.00 94.06 138 THR A C 1
ATOM 1088 O O . THR A 1 138 ? 13.738 2.350 -1.690 1.00 94.06 138 THR A O 1
ATOM 1091 N N . PRO A 1 139 ? 13.228 3.437 -3.595 1.00 96.19 139 PRO A N 1
ATOM 1092 C CA . PRO A 1 139 ? 11.958 3.946 -3.072 1.00 96.19 139 PRO A CA 1
ATOM 1093 C C . PRO A 1 139 ? 10.964 2.836 -2.725 1.00 96.19 139 PRO A C 1
ATOM 1095 O O . PRO A 1 139 ? 10.342 2.892 -1.666 1.00 96.19 139 PRO A O 1
ATOM 1098 N N . VAL A 1 140 ? 10.873 1.795 -3.558 1.00 95.75 140 VAL A N 1
ATOM 1099 C CA . VAL A 1 140 ? 9.977 0.656 -3.309 1.00 95.75 140 VAL A CA 1
ATOM 1100 C C . VAL A 1 140 ? 10.416 -0.142 -2.084 1.00 95.75 140 VAL A C 1
ATOM 1102 O O . VAL A 1 140 ? 9.577 -0.489 -1.261 1.00 95.75 140 VAL A O 1
ATOM 1105 N N . MET A 1 141 ? 11.717 -0.385 -1.895 1.00 94.81 141 MET A N 1
ATOM 1106 C CA . MET A 1 141 ? 12.196 -1.083 -0.693 1.00 94.81 141 MET A CA 1
ATOM 1107 C C . MET A 1 141 ? 11.909 -0.295 0.588 1.00 94.81 141 MET A C 1
ATOM 1109 O O . MET A 1 141 ? 11.531 -0.886 1.596 1.00 94.81 141 MET A O 1
ATOM 1113 N N . LYS A 1 142 ? 12.043 1.039 0.557 1.00 95.62 142 LYS A N 1
ATOM 1114 C CA . LYS A 1 142 ? 11.650 1.892 1.690 1.00 95.62 142 LYS A CA 1
ATOM 1115 C C . LYS A 1 142 ? 10.152 1.790 1.963 1.00 95.62 142 LYS A C 1
ATOM 1117 O O . LYS A 1 142 ? 9.766 1.613 3.110 1.00 95.62 142 LYS A O 1
ATOM 1122 N N . PHE A 1 143 ? 9.333 1.845 0.915 1.00 96.62 143 PHE A N 1
ATOM 1123 C CA . PHE A 1 143 ? 7.886 1.668 1.009 1.00 96.62 143 PHE A CA 1
ATOM 1124 C C . PHE A 1 143 ? 7.502 0.316 1.634 1.00 96.62 143 PHE A C 1
ATOM 1126 O O . PHE A 1 143 ? 6.736 0.299 2.595 1.00 96.62 143 PHE A O 1
ATOM 1133 N N . LEU A 1 144 ? 8.081 -0.794 1.161 1.00 95.06 144 LEU A N 1
ATOM 1134 C CA . LEU A 1 144 ? 7.846 -2.128 1.728 1.00 95.06 144 LEU A CA 1
ATOM 1135 C C . LEU A 1 144 ? 8.318 -2.235 3.182 1.00 95.06 144 LEU A C 1
ATOM 1137 O O . LEU A 1 144 ? 7.614 -2.811 4.006 1.00 95.06 144 LEU A O 1
ATOM 1141 N N . SER A 1 145 ? 9.477 -1.656 3.512 1.00 94.62 145 SER A N 1
ATOM 1142 C CA . SER A 1 145 ? 9.972 -1.612 4.892 1.00 94.62 145 SER A CA 1
ATOM 1143 C C . SER A 1 145 ? 8.992 -0.879 5.802 1.00 94.62 145 SER A C 1
ATOM 1145 O O . SER A 1 145 ? 8.629 -1.398 6.849 1.00 94.62 145 SER A O 1
ATOM 1147 N N . THR A 1 146 ? 8.514 0.296 5.390 1.00 95.56 146 THR A N 1
ATOM 1148 C CA . THR A 1 146 ? 7.545 1.064 6.178 1.00 95.56 146 THR A CA 1
ATOM 1149 C C . THR A 1 146 ? 6.217 0.322 6.314 1.00 95.56 146 THR A C 1
ATOM 1151 O O . THR A 1 146 ? 5.648 0.296 7.402 1.00 95.56 146 THR A O 1
ATOM 1154 N N . LEU A 1 147 ? 5.733 -0.326 5.248 1.00 94.75 147 LEU A N 1
ATOM 1155 C CA . LEU A 1 147 ? 4.545 -1.178 5.321 1.00 94.75 147 LEU A CA 1
ATOM 1156 C C . LEU A 1 147 ? 4.706 -2.306 6.334 1.00 94.75 147 LEU A C 1
ATOM 1158 O O . LEU A 1 147 ? 3.808 -2.507 7.144 1.00 94.75 147 LEU A O 1
ATOM 1162 N N . ARG A 1 148 ? 5.843 -3.009 6.310 1.00 93.31 148 ARG A N 1
ATOM 1163 C CA . ARG A 1 148 ? 6.156 -4.068 7.274 1.00 93.31 148 ARG A CA 1
ATOM 1164 C C . ARG A 1 148 ? 6.129 -3.545 8.704 1.00 93.31 148 ARG A C 1
ATOM 1166 O O . ARG A 1 148 ? 5.529 -4.180 9.563 1.00 93.31 148 ARG A O 1
ATOM 1173 N N . ASP A 1 149 ? 6.753 -2.397 8.954 1.00 93.88 149 ASP A N 1
ATOM 1174 C CA . ASP A 1 149 ? 6.817 -1.815 10.295 1.00 93.88 149 ASP A CA 1
ATOM 1175 C C . ASP A 1 149 ? 5.402 -1.492 10.813 1.00 93.88 149 ASP A C 1
ATOM 1177 O O . ASP A 1 149 ? 5.060 -1.831 11.946 1.00 93.88 149 ASP A O 1
ATOM 1181 N N . TYR A 1 150 ? 4.531 -0.931 9.966 1.00 94.12 150 TYR A N 1
ATOM 1182 C CA . TYR A 1 150 ? 3.119 -0.739 10.312 1.00 94.12 150 TYR A CA 1
ATOM 1183 C C . TYR A 1 150 ? 2.355 -2.053 10.479 1.00 94.12 150 TYR A C 1
ATOM 1185 O O . TYR A 1 150 ? 1.495 -2.137 11.355 1.00 94.12 150 TYR A O 1
ATOM 1193 N N . ALA A 1 151 ? 2.651 -3.067 9.671 1.00 91.62 151 ALA A N 1
ATOM 1194 C CA . ALA A 1 151 ? 2.003 -4.365 9.765 1.00 91.62 151 ALA A CA 1
ATOM 1195 C C . ALA A 1 151 ? 2.306 -5.034 11.110 1.00 91.62 151 ALA A C 1
ATOM 1197 O O . ALA A 1 151 ? 1.387 -5.432 11.819 1.00 91.62 151 ALA A O 1
ATOM 1198 N N . LEU A 1 152 ? 3.576 -5.029 11.527 1.00 90.56 152 LEU A N 1
ATOM 1199 C CA . LEU A 1 152 ? 4.001 -5.515 12.841 1.00 90.56 152 LEU A CA 1
ATOM 1200 C C . LEU A 1 152 ? 3.332 -4.744 13.986 1.00 90.56 152 LEU A C 1
ATOM 1202 O O . LEU A 1 152 ? 2.868 -5.355 14.944 1.00 90.56 152 LEU A O 1
ATOM 1206 N N . LEU A 1 153 ? 3.238 -3.414 13.874 1.00 91.12 153 LEU A N 1
ATOM 1207 C CA . LEU A 1 153 ? 2.598 -2.576 14.895 1.00 91.12 153 LEU A CA 1
ATOM 1208 C C . LEU A 1 153 ? 1.096 -2.847 15.058 1.00 91.12 153 LEU A C 1
ATOM 1210 O O . LEU A 1 153 ? 0.578 -2.684 16.159 1.00 91.12 153 LEU A O 1
ATOM 1214 N N . ASN A 1 154 ? 0.399 -3.228 13.985 1.00 87.88 154 ASN A N 1
ATOM 1215 C CA . ASN A 1 154 ? -1.055 -3.430 13.987 1.00 87.88 154 ASN A CA 1
ATOM 1216 C C . ASN A 1 154 ? -1.463 -4.915 13.977 1.00 87.88 154 ASN A C 1
ATOM 1218 O O . ASN A 1 154 ? -2.642 -5.206 13.809 1.00 87.88 154 ASN A O 1
ATOM 1222 N N . GLY A 1 155 ? -0.518 -5.854 14.112 1.00 87.12 155 GLY A N 1
ATOM 1223 C CA . GLY A 1 155 ? -0.811 -7.292 14.009 1.00 87.12 155 GLY A CA 1
ATOM 1224 C C . GLY A 1 155 ? -1.348 -7.711 12.634 1.00 87.12 155 GLY A C 1
ATOM 1225 O O . GLY A 1 155 ? -2.124 -8.653 12.529 1.00 87.12 155 GLY A O 1
ATOM 1226 N N . ALA A 1 156 ? -0.971 -6.984 11.584 1.00 90.06 156 ALA A N 1
ATOM 1227 C CA . ALA A 1 156 ? -1.388 -7.233 10.213 1.00 90.06 156 ALA A CA 1
ATOM 1228 C C . ALA A 1 156 ? -0.302 -7.976 9.421 1.00 90.06 156 ALA A C 1
ATOM 1230 O O . ALA A 1 156 ? 0.880 -7.986 9.786 1.00 90.06 156 ALA A O 1
ATOM 1231 N N . THR A 1 157 ? -0.699 -8.544 8.287 1.00 91.12 157 THR A N 1
ATOM 1232 C CA . THR A 1 157 ? 0.200 -9.244 7.366 1.00 91.12 157 THR A CA 1
ATOM 1233 C C . THR A 1 157 ? 0.198 -8.566 6.008 1.00 91.12 157 THR A C 1
ATOM 1235 O O . THR A 1 157 ? -0.849 -8.337 5.408 1.00 91.12 157 THR A O 1
ATOM 1238 N N . VAL A 1 158 ? 1.387 -8.276 5.493 1.00 92.75 158 VAL A N 1
ATOM 1239 C CA . VAL A 1 158 ? 1.591 -7.788 4.132 1.00 92.75 158 VAL A CA 1
ATOM 1240 C C . VAL A 1 158 ? 2.136 -8.938 3.299 1.00 92.75 158 VAL A C 1
ATOM 1242 O O . VAL A 1 158 ? 3.202 -9.476 3.587 1.00 92.75 158 VAL A O 1
ATOM 1245 N N . ILE A 1 159 ? 1.415 -9.311 2.254 1.00 92.25 159 ILE A N 1
ATOM 1246 C CA . ILE A 1 159 ? 1.799 -10.357 1.319 1.00 92.25 159 ILE A CA 1
ATOM 1247 C C . ILE A 1 159 ? 2.281 -9.703 0.032 1.00 92.25 159 ILE A C 1
ATOM 1249 O O . ILE A 1 159 ? 1.567 -8.917 -0.585 1.00 92.25 159 ILE A O 1
ATOM 1253 N N . VAL A 1 160 ? 3.486 -10.050 -0.400 1.00 91.75 160 VAL A N 1
ATOM 1254 C CA . VAL A 1 160 ? 4.000 -9.677 -1.719 1.00 91.75 160 VAL A CA 1
ATOM 1255 C C . VAL A 1 160 ? 3.912 -10.892 -2.629 1.00 91.75 160 VAL A C 1
ATOM 1257 O O . VAL A 1 160 ? 4.434 -11.963 -2.308 1.00 91.75 160 VAL A O 1
ATOM 1260 N N . THR A 1 161 ? 3.256 -10.712 -3.767 1.00 87.88 161 THR A N 1
ATOM 1261 C CA . THR A 1 161 ? 3.122 -11.728 -4.813 1.00 87.88 161 THR A CA 1
ATOM 1262 C C . THR A 1 161 ? 4.019 -11.388 -6.000 1.00 87.88 161 THR A C 1
ATOM 1264 O O . THR A 1 161 ? 4.415 -10.235 -6.195 1.00 87.88 161 THR A O 1
ATOM 1267 N N . GLY A 1 162 ? 4.390 -12.417 -6.760 1.00 78.06 162 GLY A N 1
ATOM 1268 C CA . GLY A 1 162 ? 5.246 -12.291 -7.938 1.00 78.06 162 GLY A CA 1
ATOM 1269 C C . GLY A 1 162 ? 6.618 -12.952 -7.804 1.00 78.06 162 GLY A C 1
ATOM 1270 O O . GLY A 1 162 ? 7.004 -13.506 -6.761 1.00 78.06 162 GLY A O 1
ATOM 1271 N N . ASP A 1 163 ? 7.349 -12.926 -8.917 1.00 73.38 163 ASP A N 1
ATOM 1272 C CA . ASP A 1 163 ? 8.702 -13.462 -9.003 1.00 73.38 163 ASP A CA 1
ATOM 1273 C C . ASP A 1 163 ? 9.762 -12.380 -8.785 1.00 73.38 163 ASP A C 1
ATOM 1275 O O . ASP A 1 163 ? 9.588 -11.254 -9.227 1.00 73.38 163 ASP A O 1
ATOM 1279 N N . ASP A 1 164 ? 10.869 -12.709 -8.120 1.00 77.62 164 ASP A N 1
ATOM 1280 C CA . ASP A 1 164 ? 12.002 -11.809 -7.878 1.00 77.62 164 ASP A CA 1
ATOM 1281 C C . ASP A 1 164 ? 13.113 -11.963 -8.929 1.00 77.62 164 ASP A C 1
ATOM 1283 O O . ASP A 1 164 ? 14.179 -11.361 -8.809 1.00 77.62 164 ASP A O 1
ATOM 1287 N N . SER A 1 165 ? 12.873 -12.744 -9.984 1.00 79.25 165 SER A N 1
ATOM 1288 C CA . SER A 1 165 ? 13.832 -12.991 -11.068 1.00 79.25 165 SER A CA 1
ATOM 1289 C C . SER A 1 165 ? 14.185 -11.751 -11.896 1.00 79.25 165 SER A C 1
ATOM 1291 O O . SER A 1 165 ? 15.234 -11.737 -12.537 1.00 79.25 165 SER A O 1
ATOM 1293 N N . PHE A 1 166 ? 13.381 -10.685 -11.835 1.00 81.50 166 PHE A N 1
ATOM 1294 C CA . PHE A 1 166 ? 13.705 -9.391 -12.449 1.00 81.50 166 PHE A CA 1
ATOM 1295 C C . PHE A 1 166 ? 14.749 -8.577 -11.657 1.00 81.50 166 PHE A C 1
ATOM 1297 O O . PHE A 1 166 ? 15.242 -7.566 -12.158 1.00 81.50 166 PHE A O 1
ATOM 1304 N N . LEU A 1 167 ? 15.077 -8.982 -10.423 1.00 85.12 167 LEU A N 1
ATOM 1305 C CA . LEU A 1 167 ? 16.064 -8.318 -9.573 1.00 85.12 167 LEU A CA 1
ATOM 1306 C C . LEU A 1 167 ? 17.456 -8.935 -9.728 1.00 85.12 167 LEU A C 1
ATOM 1308 O O . LEU A 1 167 ? 17.624 -10.143 -9.903 1.00 85.12 167 LEU A O 1
ATOM 1312 N N . ASP A 1 168 ? 18.478 -8.096 -9.573 1.00 87.94 168 ASP A N 1
ATOM 1313 C CA . ASP A 1 168 ? 19.859 -8.544 -9.453 1.00 87.94 168 ASP A CA 1
ATOM 1314 C C . ASP A 1 168 ? 20.098 -9.274 -8.116 1.00 87.94 168 ASP A C 1
ATOM 1316 O O . ASP A 1 168 ? 19.298 -9.209 -7.179 1.00 87.94 168 ASP A O 1
ATOM 1320 N N . GLU A 1 169 ? 21.224 -9.983 -7.986 1.00 88.44 169 GLU A N 1
ATOM 1321 C CA . GLU A 1 169 ? 21.513 -10.774 -6.778 1.00 88.44 169 GLU A CA 1
ATOM 1322 C C . GLU A 1 169 ? 21.500 -9.928 -5.498 1.00 88.44 169 GLU A C 1
ATOM 1324 O O . GLU A 1 169 ? 21.011 -10.355 -4.446 1.00 88.44 169 GLU A O 1
ATOM 1329 N N . ARG A 1 170 ? 21.991 -8.688 -5.594 1.00 88.62 170 ARG A N 1
ATOM 1330 C CA . ARG A 1 170 ? 21.968 -7.742 -4.482 1.00 88.62 170 ARG A CA 1
ATOM 1331 C C . ARG A 1 170 ? 20.536 -7.353 -4.119 1.00 88.62 170 ARG A C 1
ATOM 1333 O O . ARG A 1 170 ? 20.204 -7.384 -2.932 1.00 88.62 170 ARG A O 1
ATOM 1340 N N . GLY A 1 171 ? 19.705 -7.011 -5.103 1.00 87.12 171 GLY A N 1
ATOM 1341 C CA . GLY A 1 171 ? 18.298 -6.677 -4.910 1.00 87.12 171 GLY A CA 1
ATOM 1342 C C . GLY A 1 171 ? 17.518 -7.824 -4.275 1.00 87.12 171 GLY A C 1
ATOM 1343 O O . GLY A 1 171 ? 16.853 -7.617 -3.260 1.00 87.12 171 GLY A O 1
ATOM 1344 N N . ARG A 1 172 ? 17.697 -9.055 -4.771 1.00 88.06 172 ARG A N 1
ATOM 1345 C CA . ARG A 1 172 ? 17.073 -10.262 -4.197 1.00 88.06 172 ARG A CA 1
ATOM 1346 C C . ARG A 1 172 ? 17.479 -10.495 -2.747 1.00 88.06 172 ARG A C 1
ATOM 1348 O O . ARG A 1 172 ? 16.644 -10.828 -1.913 1.00 88.06 172 ARG A O 1
ATOM 1355 N N . LYS A 1 173 ? 18.755 -10.294 -2.403 1.00 89.00 173 LYS A N 1
ATOM 1356 C CA . LYS A 1 173 ? 19.227 -10.425 -1.014 1.00 89.00 173 LYS A CA 1
ATOM 1357 C C . LYS A 1 173 ? 18.614 -9.377 -0.084 1.00 89.00 173 LYS A C 1
ATOM 1359 O O . LYS A 1 173 ? 18.319 -9.694 1.063 1.00 89.00 173 LYS A O 1
ATOM 1364 N N . ILE A 1 174 ? 18.438 -8.143 -0.556 1.00 89.81 174 ILE A N 1
ATOM 1365 C CA . ILE A 1 174 ? 17.785 -7.079 0.221 1.00 89.81 174 ILE A CA 1
ATOM 1366 C C . ILE A 1 174 ? 16.304 -7.399 0.418 1.00 89.81 174 ILE A C 1
ATOM 1368 O O . ILE A 1 174 ? 15.826 -7.321 1.543 1.00 89.81 174 ILE A O 1
ATOM 1372 N N . LEU A 1 175 ? 15.608 -7.799 -0.648 1.00 88.62 175 LEU A N 1
ATOM 1373 C CA . LEU A 1 175 ? 14.192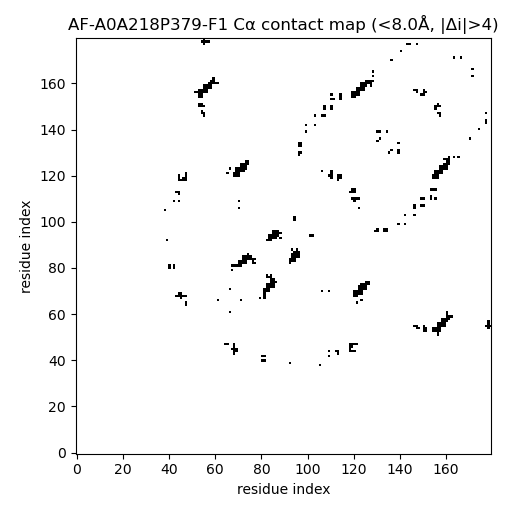 -8.143 -0.587 1.00 88.62 175 LEU A CA 1
ATOM 1374 C C . LEU A 1 175 ? 13.938 -9.334 0.350 1.00 88.62 175 LEU A C 1
ATOM 1376 O O . LEU A 1 175 ? 13.061 -9.258 1.199 1.00 88.62 175 LEU A O 1
ATOM 1380 N N . ARG A 1 176 ? 14.755 -10.393 0.269 1.00 86.75 176 ARG A N 1
ATOM 1381 C CA . ARG A 1 176 ? 14.657 -11.557 1.169 1.00 86.75 176 ARG A CA 1
ATOM 1382 C C . ARG A 1 176 ? 14.793 -11.177 2.647 1.00 86.75 176 ARG A C 1
ATOM 1384 O O . ARG A 1 176 ? 13.974 -11.594 3.446 1.00 86.75 176 ARG A O 1
ATOM 1391 N N . ARG A 1 177 ? 15.725 -10.279 2.983 1.00 86.88 177 ARG A N 1
ATOM 1392 C CA . ARG A 1 177 ? 15.883 -9.748 4.353 1.00 86.88 177 ARG A CA 1
ATOM 1393 C C . ARG A 1 177 ? 14.704 -8.914 4.859 1.00 86.88 177 ARG A C 1
ATOM 1395 O O . ARG A 1 177 ? 14.682 -8.574 6.035 1.00 86.88 177 ARG A O 1
ATOM 1402 N N . LEU A 1 178 ? 13.807 -8.471 3.978 1.00 85.00 178 LEU A N 1
ATOM 1403 C CA . LEU A 1 178 ? 12.579 -7.802 4.403 1.00 85.00 178 LEU A CA 1
ATOM 1404 C C . LEU A 1 178 ? 11.486 -8.809 4.774 1.00 85.00 178 LEU A C 1
ATOM 1406 O O . LEU A 1 178 ? 10.605 -8.436 5.545 1.00 85.00 178 LEU A O 1
ATOM 1410 N N . PHE A 1 179 ? 11.540 -10.024 4.216 1.00 82.62 179 PHE A N 1
ATOM 1411 C CA . PHE A 1 179 ? 10.613 -11.120 4.508 1.00 82.62 179 PHE A CA 1
ATOM 1412 C C . PHE A 1 179 ? 11.007 -11.935 5.746 1.00 82.62 179 PHE A C 1
ATOM 1414 O O . PHE A 1 179 ? 10.131 -12.536 6.361 1.00 82.62 179 PHE A O 1
ATOM 1421 N N . ASP A 1 180 ? 12.302 -11.964 6.067 1.00 70.50 180 ASP A N 1
ATOM 1422 C CA . ASP A 1 180 ? 12.845 -12.512 7.318 1.00 70.50 180 ASP A CA 1
ATOM 1423 C C . ASP A 1 180 ? 12.543 -11.589 8.517 1.00 70.50 180 ASP A C 1
ATOM 1425 O O . ASP A 1 180 ? 12.276 -12.129 9.614 1.00 70.50 180 ASP A O 1
#

Organism: NCBI:txid1293037

pLDDT: mean 82.56, std 14.19, range [40.41, 96.62]

Nearest PDB structures (foldseek):
  7dy2-assembly2_J  TM=6.643E-01  e=1.363E-01  Synechococcus elongatus PCC 7942 = FACHB-805
  6hqu-assembly3_C  TM=7.140E-01  e=3.100E-01  Pyrococcus furiosus DSM 3638
  4d80-assembly1_B  TM=5.790E-01  e=3.100E-01  Metallosphaera sedula
  7z2g-assembly1_A  TM=2.932E-01  e=4.252E-01  Human immunodeficiency virus type 1 BH10
  7w6p-assembly1_A  TM=4.956E-01  e=4.998E+00  Homo sapiens

Foldseek 3Di:
DVVVVVVVVVVVVVVVVVVVVVVVVVVVVCVVVVVVPVLQDPLDQPQPPDPDAWFEAEDQDDDPSLVQRAQEEECDDDPHRNYAHADPDDDPSYDDLQPLVVVLVSLLVQLQVQLVVVHEYEYEYYPLVVSCVVHNLVVSLVSSLSSRVSRNVSVYYYYYHDDPVVDDPVSVVSVVVRND